Protein AF-A0AAD6VTZ4-F1 (afdb_monomer)

Solvent-accessible surface area (backbone atoms only — not comparable to full-atom values): 10684 Å² total; per-residue (Å²): 130,84,73,46,63,71,90,48,33,61,64,55,61,75,28,55,38,81,42,74,70,83,47,79,92,46,49,66,57,54,54,42,48,54,54,53,47,53,41,44,28,56,12,37,11,72,81,71,41,94,91,56,56,77,85,76,51,52,71,73,63,69,68,49,51,73,74,32,50,45,49,37,37,39,34,44,31,33,41,24,44,67,33,65,49,54,61,66,94,85,41,60,34,41,39,35,42,33,67,60,59,94,84,66,69,63,67,51,87,79,69,54,72,78,85,51,83,91,48,44,85,83,69,38,69,65,60,47,61,37,40,93,68,26,18,32,42,39,46,40,70,60,43,46,75,50,56,72,46,86,79,70,93,55,45,80,65,56,51,72,50,42,49,53,53,48,63,55,34,44,96,62,98,53,72,67,79,77,73,61,128

pLDDT: mean 82.46, std 16.56, range [33.44, 97.81]

Nearest PDB structures (foldseek):
  1eys-assembly1_H  TM=4.587E-01  e=3.906E+00  Thermochromatium tepidum
  7xxf-assembly1_H  TM=4.363E-01  e=3.906E+00  Rhodopila globiformis

Mean predicted aligned error: 7.38 Å

Radius of gyration: 16.25 Å; Cα contacts (8 Å, |Δi|>4): 245; chains: 1; bounding box: 44×43×34 Å

Foldseek 3Di:
DPFLADPALVSQLQQADEADPPDPVCVLLSVLLNVLVSLLLQAAQAFDDPVCDPVLDDPVSVPTDRGHRHHLVQLVQCQAAVGSGDDPPSHHQYEHEDQADPPQDQCVVVPDDDPDPVLLVVGADAWHHDNVRSYIYDHRNSCVVQSPDDRDPDSHHHGPVSVSSSVNSDPDPDPPSSDDD

Structure (mmCIF, N/CA/C/O backbone):
data_AF-A0AAD6VTZ4-F1
#
_entry.id   AF-A0AAD6VTZ4-F1
#
loop_
_atom_site.group_PDB
_atom_site.id
_atom_site.type_symbol
_atom_site.label_atom_id
_atom_site.label_alt_id
_atom_site.label_comp_id
_atom_site.label_asym_id
_atom_site.label_entity_id
_atom_site.label_seq_id
_atom_site.pdbx_PDB_ins_code
_atom_site.Cartn_x
_atom_site.Cartn_y
_atom_site.Cartn_z
_atom_site.occupancy
_atom_site.B_iso_or_equiv
_atom_site.auth_seq_id
_atom_site.auth_comp_id
_atom_site.auth_asym_id
_atom_site.auth_atom_id
_atom_site.pdbx_PDB_model_num
ATOM 1 N N . MET A 1 1 ? -18.518 -15.537 17.145 1.00 44.22 1 MET A N 1
ATOM 2 C CA . MET A 1 1 ? -17.441 -14.565 16.869 1.00 44.22 1 MET A CA 1
ATOM 3 C C . MET A 1 1 ? -17.345 -14.420 15.362 1.00 44.22 1 MET A C 1
ATOM 5 O O . MET A 1 1 ? -17.131 -15.428 14.700 1.00 44.22 1 MET A O 1
ATOM 9 N N . ALA A 1 2 ? -17.623 -13.236 14.811 1.00 49.38 2 ALA A N 1
ATOM 10 C CA . ALA A 1 2 ? -17.458 -13.002 13.377 1.00 49.38 2 ALA A CA 1
ATOM 11 C C . ALA A 1 2 ? -15.971 -13.172 13.035 1.00 49.38 2 ALA A C 1
ATOM 13 O O . ALA A 1 2 ? -15.120 -12.605 13.717 1.00 49.38 2 ALA A O 1
ATOM 14 N N . SER A 1 3 ? -15.640 -14.011 12.051 1.00 58.56 3 SER A N 1
ATOM 15 C CA . SER A 1 3 ? -14.243 -14.185 11.658 1.00 58.56 3 SER A CA 1
ATOM 16 C C . SER A 1 3 ? -13.753 -12.874 11.050 1.00 58.56 3 SER A C 1
ATOM 18 O O . SER A 1 3 ? -14.340 -12.441 10.061 1.00 58.56 3 SER A O 1
ATOM 20 N N . GLY A 1 4 ? -12.681 -12.277 11.577 1.00 78.62 4 GLY A N 1
ATOM 21 C CA . GLY A 1 4 ? -12.014 -11.100 10.994 1.00 78.62 4 GLY A CA 1
ATOM 22 C C . GLY A 1 4 ? -11.334 -11.376 9.645 1.00 78.62 4 GLY A C 1
ATOM 23 O O . GLY A 1 4 ? -10.341 -10.749 9.316 1.00 78.62 4 GLY A O 1
ATOM 24 N N . ARG A 1 5 ? -11.811 -12.365 8.885 1.00 88.56 5 ARG A N 1
ATOM 25 C CA . ARG A 1 5 ? -11.309 -12.701 7.555 1.00 88.56 5 ARG A CA 1
ATOM 26 C C . ARG A 1 5 ? -11.861 -11.698 6.555 1.00 88.56 5 ARG A C 1
ATOM 28 O O . ARG A 1 5 ? -13.072 -11.481 6.525 1.00 88.56 5 ARG A O 1
ATOM 35 N N . ILE A 1 6 ? -10.980 -11.164 5.723 1.00 92.75 6 ILE A N 1
ATOM 36 C CA . ILE A 1 6 ? -11.377 -10.334 4.591 1.00 92.75 6 ILE A CA 1
ATOM 37 C C . ILE A 1 6 ? -12.074 -11.176 3.518 1.00 92.75 6 ILE A C 1
ATOM 39 O O . ILE A 1 6 ? -11.767 -12.357 3.330 1.00 92.75 6 ILE A O 1
ATOM 43 N N . LYS A 1 7 ? -13.021 -10.560 2.822 1.00 93.25 7 LYS A N 1
ATOM 44 C CA . LYS A 1 7 ? -13.741 -11.092 1.657 1.00 93.25 7 LYS A CA 1
ATOM 45 C C . LYS A 1 7 ? -13.441 -10.282 0.403 1.00 93.25 7 LYS A C 1
ATOM 47 O O . LYS A 1 7 ? -13.594 -10.799 -0.700 1.00 93.25 7 LYS A O 1
ATOM 52 N N . SER A 1 8 ? -13.042 -9.026 0.577 1.00 95.69 8 SER A N 1
ATOM 53 C CA . SER A 1 8 ? -12.677 -8.116 -0.501 1.00 95.69 8 SER A CA 1
ATOM 54 C C . SER A 1 8 ? -11.578 -7.143 -0.050 1.00 95.69 8 SER A C 1
ATOM 56 O O . SER A 1 8 ? -11.425 -6.924 1.155 1.00 95.69 8 SER A O 1
ATOM 58 N N . PRO A 1 9 ? -10.841 -6.514 -0.983 1.00 95.94 9 PRO A N 1
ATOM 59 C CA . PRO A 1 9 ? -9.951 -5.399 -0.654 1.00 95.94 9 PRO A CA 1
ATOM 60 C C . PRO A 1 9 ? -10.675 -4.219 0.001 1.00 95.94 9 PRO A C 1
ATOM 62 O O . PRO A 1 9 ? -10.092 -3.544 0.849 1.00 95.94 9 PRO A O 1
ATOM 65 N N . ALA A 1 10 ? -11.950 -3.995 -0.345 1.00 96.44 10 ALA A N 1
ATOM 66 C CA . ALA A 1 10 ? -12.760 -2.928 0.239 1.00 96.44 10 ALA A CA 1
ATOM 67 C C . ALA A 1 10 ? -12.858 -3.063 1.764 1.00 96.44 10 ALA A C 1
ATOM 69 O O . ALA A 1 10 ? -12.752 -2.061 2.462 1.00 96.44 10 ALA A O 1
ATOM 70 N N . ASP A 1 11 ? -12.927 -4.294 2.283 1.00 95.19 11 ASP A N 1
ATOM 71 C CA . ASP A 1 11 ? -12.967 -4.543 3.727 1.00 95.19 11 ASP A CA 1
ATOM 72 C C . ASP A 1 11 ? -11.713 -4.004 4.442 1.00 95.19 11 ASP A C 1
ATOM 74 O O . ASP A 1 11 ? -11.787 -3.599 5.599 1.00 95.19 11 ASP A O 1
ATOM 78 N N . VAL A 1 12 ? -10.555 -4.005 3.769 1.00 96.31 12 VAL A N 1
ATOM 79 C CA . VAL A 1 12 ? -9.301 -3.437 4.292 1.00 96.31 12 VAL A CA 1
ATOM 80 C C . VAL A 1 12 ? -9.293 -1.924 4.133 1.00 96.31 12 VAL A C 1
ATOM 82 O O . VAL A 1 12 ? -8.983 -1.216 5.087 1.00 96.31 12 VAL A O 1
ATOM 85 N N . ILE A 1 13 ? -9.669 -1.429 2.950 1.00 97.06 13 ILE A N 1
ATOM 86 C CA . ILE A 1 13 ? -9.719 0.006 2.631 1.00 97.06 13 ILE A CA 1
ATOM 87 C C . ILE A 1 13 ? -10.620 0.750 3.622 1.00 97.06 13 ILE A C 1
ATOM 89 O O . ILE A 1 13 ? -10.252 1.815 4.112 1.00 97.06 13 ILE A O 1
ATOM 93 N N . GLU A 1 14 ? -11.765 0.167 3.973 1.00 95.62 14 GLU A N 1
ATOM 94 C CA . GLU A 1 14 ? -12.702 0.714 4.956 1.00 95.62 14 GLU A CA 1
ATOM 95 C C . GLU A 1 14 ? -12.125 0.810 6.371 1.00 95.62 14 GLU A C 1
ATOM 97 O O . GLU A 1 14 ? -12.684 1.540 7.189 1.00 95.62 14 GLU A O 1
ATOM 102 N N . ARG A 1 15 ? -11.037 0.092 6.686 1.00 95.38 15 ARG A N 1
ATOM 103 C CA . ARG A 1 15 ? -10.359 0.126 7.993 1.00 95.38 15 ARG A CA 1
ATOM 104 C C . ARG A 1 15 ? -9.160 1.062 8.046 1.00 95.38 15 ARG A C 1
ATOM 106 O O . ARG A 1 15 ? -8.673 1.296 9.146 1.00 95.38 15 ARG A O 1
ATOM 113 N N . LEU A 1 16 ? -8.722 1.618 6.920 1.00 97.25 16 LEU A N 1
ATOM 114 C CA . LEU A 1 16 ? -7.612 2.569 6.894 1.00 97.25 16 LEU A CA 1
ATOM 115 C C . LEU A 1 16 ? -8.031 3.897 7.536 1.00 97.25 16 LEU A C 1
ATOM 117 O O . LEU A 1 16 ? -9.067 4.458 7.168 1.00 97.25 16 LEU A O 1
ATOM 121 N N . ASP A 1 17 ? -7.218 4.409 8.455 1.00 97.31 17 ASP A N 1
ATOM 122 C CA . ASP A 1 17 ? -7.324 5.773 8.971 1.00 97.31 17 ASP A CA 1
ATOM 123 C C . ASP A 1 17 ? -6.152 6.614 8.459 1.00 97.31 17 ASP A C 1
ATOM 125 O O . ASP A 1 17 ? -4.991 6.270 8.651 1.00 97.31 17 ASP A O 1
ATOM 129 N N . TRP A 1 18 ? -6.444 7.703 7.749 1.00 97.69 18 TRP A N 1
ATOM 130 C CA . TRP A 1 18 ? -5.428 8.486 7.043 1.00 97.69 18 TRP A CA 1
ATOM 131 C C . TRP A 1 18 ? -5.019 9.710 7.854 1.00 97.69 18 TRP A C 1
ATOM 133 O O . TRP A 1 18 ? -5.725 10.723 7.863 1.00 97.69 18 TRP A O 1
ATOM 143 N N . ILE A 1 19 ? -3.836 9.653 8.458 1.00 97.50 19 ILE A N 1
ATOM 144 C CA . ILE A 1 19 ? -3.311 10.715 9.316 1.00 97.50 19 ILE A CA 1
ATOM 145 C C . ILE A 1 19 ? -2.405 11.624 8.477 1.00 97.50 19 ILE A C 1
ATOM 147 O O . ILE A 1 19 ? -1.349 11.212 7.998 1.00 97.50 19 ILE A O 1
ATOM 151 N N . SER A 1 20 ? -2.845 12.867 8.268 1.00 95.81 20 SER A N 1
ATOM 152 C CA . SER A 1 20 ? -2.135 13.864 7.455 1.00 95.81 20 SER A CA 1
ATOM 153 C C . SER A 1 20 ? -0.887 14.409 8.152 1.00 95.81 20 SER A C 1
ATOM 155 O O . SER A 1 20 ? -0.838 14.511 9.379 1.00 95.81 20 SER A O 1
ATOM 157 N N . THR A 1 21 ? 0.085 14.859 7.358 1.00 92.19 21 THR A N 1
ATOM 158 C CA . THR A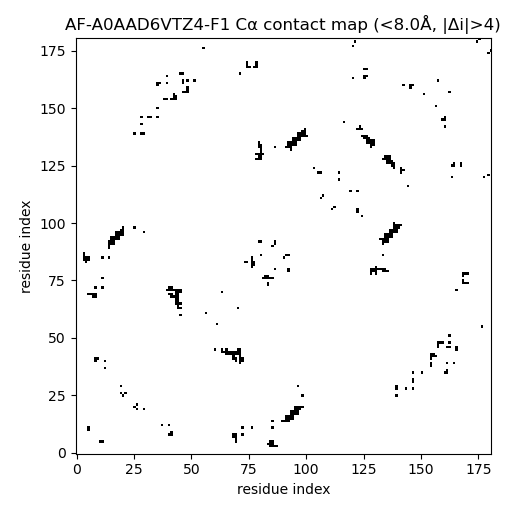 1 21 ? 1.220 15.659 7.845 1.00 92.19 21 THR A CA 1
ATOM 159 C C . THR A 1 21 ? 0.793 17.031 8.381 1.00 92.19 21 THR A C 1
ATOM 161 O O . THR A 1 21 ? 1.537 17.644 9.148 1.00 92.19 21 THR A O 1
ATOM 164 N N . GLY A 1 22 ? -0.368 17.541 7.949 1.00 91.44 22 GLY A N 1
ATOM 165 C CA . GLY A 1 22 ? -0.831 18.905 8.224 1.00 91.44 22 GLY A CA 1
ATOM 166 C C . GLY A 1 22 ? -0.103 19.993 7.424 1.00 91.44 22 GLY A C 1
ATOM 167 O O . GLY A 1 22 ? -0.270 21.177 7.718 1.00 91.44 22 GLY A O 1
ATOM 168 N N . LYS A 1 23 ? 0.715 19.613 6.436 1.00 90.31 23 LYS A N 1
ATOM 169 C CA . LYS A 1 23 ? 1.482 20.530 5.585 1.00 90.31 23 LYS A CA 1
ATOM 170 C C . LYS A 1 23 ? 0.763 20.756 4.260 1.00 90.31 23 LYS A C 1
ATOM 172 O O . LYS A 1 23 ? 0.619 19.823 3.471 1.00 90.31 23 LYS A O 1
ATOM 177 N N . SER A 1 24 ? 0.338 21.991 3.999 1.00 90.12 24 SER A N 1
ATOM 178 C CA . SER A 1 24 ? -0.473 22.319 2.820 1.00 90.12 24 SER A CA 1
ATOM 179 C C . SER A 1 24 ? 0.250 22.037 1.500 1.00 90.12 24 SER A C 1
ATOM 181 O O . SER A 1 24 ? -0.372 21.635 0.520 1.00 90.12 24 SER A O 1
ATOM 183 N N . GLU A 1 25 ? 1.576 22.167 1.473 1.00 89.62 25 GLU A N 1
ATOM 184 C CA . GLU A 1 25 ? 2.407 21.857 0.312 1.00 89.62 25 GLU A CA 1
AT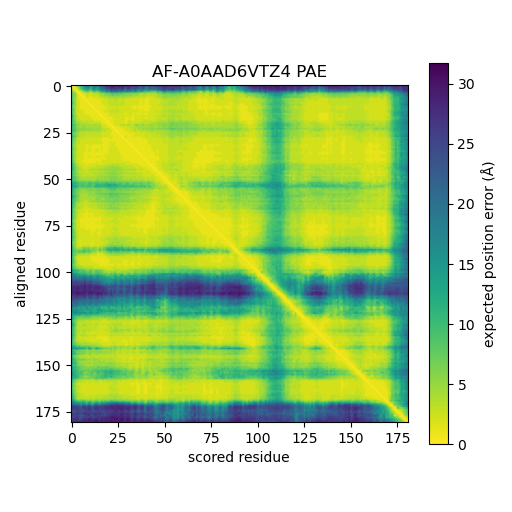OM 185 C C . GLU A 1 25 ? 2.458 20.357 -0.035 1.00 89.62 25 GLU A C 1
ATOM 187 O O . GLU A 1 25 ? 2.820 20.006 -1.158 1.00 89.62 25 GLU A O 1
ATOM 192 N N . LEU A 1 26 ? 2.073 19.471 0.893 1.00 90.19 26 LEU A N 1
ATOM 193 C CA . LEU A 1 26 ? 2.074 18.016 0.702 1.00 90.19 26 LEU A CA 1
ATOM 194 C C . LEU A 1 26 ? 0.678 17.425 0.463 1.00 90.19 26 LEU A C 1
ATOM 196 O O . LEU A 1 26 ? 0.580 16.260 0.079 1.00 90.19 26 LEU A O 1
ATOM 200 N N . GLU A 1 27 ? -0.399 18.201 0.609 1.00 91.94 27 GLU A N 1
ATOM 201 C CA . GLU A 1 27 ? -1.784 17.717 0.458 1.00 91.94 27 GLU A CA 1
ATOM 202 C C . GLU A 1 27 ? -2.039 17.042 -0.900 1.00 91.94 27 GLU A C 1
ATOM 204 O O . GLU A 1 27 ? -2.723 16.017 -0.985 1.00 91.94 27 GLU A O 1
ATOM 209 N N . GLY A 1 28 ? -1.449 17.582 -1.972 1.00 92.56 28 GLY A N 1
ATOM 210 C CA . GLY A 1 28 ? -1.534 16.991 -3.309 1.00 92.56 28 GLY A CA 1
ATOM 211 C C . GLY A 1 28 ? -0.898 15.599 -3.376 1.00 92.56 28 GLY A C 1
ATOM 212 O O . GLY A 1 28 ? -1.505 14.668 -3.910 1.00 92.56 28 GLY A O 1
ATOM 213 N N . ALA A 1 29 ? 0.285 15.437 -2.779 1.00 92.50 29 ALA A N 1
ATOM 214 C CA . ALA A 1 29 ? 0.983 14.155 -2.714 1.00 92.50 29 ALA A CA 1
ATOM 215 C C . ALA A 1 29 ? 0.229 13.150 -1.829 1.00 92.50 29 ALA A C 1
ATOM 217 O O . ALA A 1 29 ? 0.069 11.999 -2.227 1.00 92.50 29 ALA A O 1
ATOM 218 N N . GLU A 1 30 ? -0.314 13.581 -0.685 1.00 95.50 30 GLU A N 1
ATOM 219 C CA . GLU A 1 30 ? -1.164 12.734 0.164 1.00 95.50 30 GLU A CA 1
ATOM 220 C C . GLU A 1 30 ? -2.386 12.217 -0.609 1.00 95.50 30 GLU A C 1
ATOM 222 O O . GLU A 1 30 ? -2.708 11.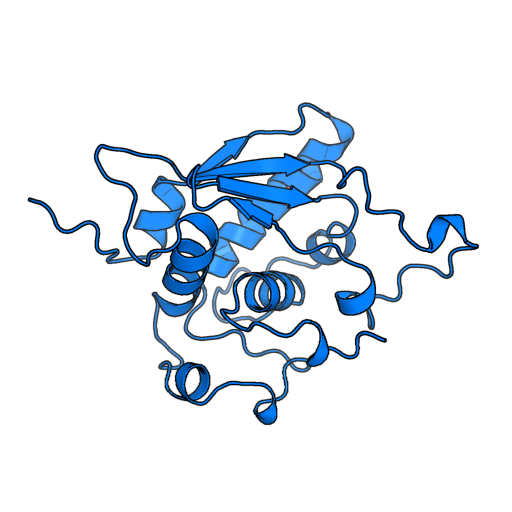030 -0.548 1.00 95.50 30 GLU A O 1
ATOM 227 N N . SER A 1 31 ? -3.055 13.082 -1.380 1.00 95.44 31 SER A N 1
ATOM 228 C CA . SER A 1 31 ? -4.215 12.693 -2.194 1.00 95.44 31 SER A CA 1
ATOM 229 C C . SER A 1 31 ? -3.852 11.663 -3.266 1.00 95.44 31 SER A C 1
ATOM 231 O O . SER A 1 31 ? -4.559 10.663 -3.432 1.00 95.44 31 SER A O 1
ATOM 233 N N . LEU A 1 32 ? -2.741 11.879 -3.977 1.00 95.31 32 LEU A N 1
ATOM 234 C CA . LEU A 1 32 ? -2.246 10.950 -4.995 1.00 95.31 32 LEU A CA 1
ATOM 235 C C . LEU A 1 32 ? -1.845 9.610 -4.380 1.00 95.31 32 LEU A C 1
ATOM 237 O O . LEU A 1 32 ? -2.228 8.567 -4.909 1.00 95.31 32 LEU A O 1
ATOM 241 N N . TYR A 1 33 ? -1.167 9.629 -3.231 1.00 95.56 33 TYR A N 1
ATOM 242 C CA . TYR A 1 33 ? -0.780 8.417 -2.516 1.00 95.56 33 TYR A CA 1
ATOM 243 C C . TYR A 1 33 ? -2.005 7.591 -2.136 1.00 95.56 33 TYR A C 1
ATOM 245 O O . TYR A 1 33 ? -2.052 6.404 -2.443 1.00 95.56 33 TYR A O 1
ATOM 253 N N . ARG A 1 34 ? -3.027 8.206 -1.523 1.00 96.38 34 ARG A N 1
ATOM 254 C CA . ARG A 1 34 ? -4.267 7.506 -1.138 1.00 96.38 34 ARG A CA 1
ATOM 255 C C . ARG A 1 34 ? -4.918 6.824 -2.340 1.00 96.38 34 ARG A C 1
ATOM 257 O O . ARG A 1 34 ? -5.280 5.654 -2.257 1.00 96.38 34 ARG A O 1
ATOM 264 N N . LYS A 1 35 ? -5.036 7.534 -3.467 1.00 95.62 35 LYS A N 1
ATOM 265 C CA . LYS A 1 35 ? -5.622 6.993 -4.706 1.00 95.62 35 LYS A CA 1
ATOM 266 C C . LYS A 1 35 ? -4.807 5.826 -5.259 1.00 95.62 35 LYS A C 1
ATOM 268 O O . LYS A 1 35 ? -5.370 4.766 -5.522 1.00 95.62 35 LYS A O 1
ATOM 273 N N . ALA A 1 36 ? -3.496 6.008 -5.400 1.00 95.25 36 ALA A N 1
ATOM 274 C CA . ALA A 1 36 ? -2.600 4.976 -5.907 1.00 95.25 36 ALA A CA 1
ATOM 275 C C . ALA A 1 36 ? -2.578 3.746 -4.985 1.00 95.25 36 ALA A C 1
ATOM 277 O O . ALA A 1 36 ? -2.558 2.614 -5.460 1.00 95.25 36 ALA A O 1
ATOM 278 N N . PHE A 1 37 ? -2.658 3.955 -3.670 1.00 96.38 37 PHE A N 1
ATOM 279 C CA . PHE A 1 37 ? -2.686 2.888 -2.677 1.00 96.38 37 PHE A CA 1
ATOM 280 C C . PHE A 1 37 ? -3.979 2.071 -2.705 1.00 96.38 37 PHE A C 1
ATOM 282 O O . PHE A 1 37 ? -3.935 0.843 -2.712 1.00 96.38 37 PHE A O 1
ATOM 289 N N . VAL A 1 38 ? -5.134 2.735 -2.775 1.00 96.25 38 VAL A N 1
ATOM 290 C CA . VAL A 1 38 ? -6.431 2.056 -2.923 1.00 96.25 38 VAL A CA 1
ATOM 291 C C . VAL A 1 38 ? -6.446 1.203 -4.192 1.00 96.25 38 VAL A C 1
ATOM 293 O O . VAL A 1 38 ? -6.840 0.039 -4.144 1.00 96.25 38 VAL A O 1
ATOM 296 N N . ARG A 1 39 ? -5.942 1.747 -5.304 1.00 95.75 39 ARG A N 1
ATOM 297 C CA . ARG A 1 39 ? -5.771 1.000 -6.554 1.00 95.75 39 ARG A CA 1
ATOM 298 C C . ARG A 1 39 ? -4.841 -0.204 -6.376 1.00 95.75 39 ARG A C 1
ATOM 300 O O . ARG A 1 39 ? -5.182 -1.308 -6.792 1.00 95.75 39 ARG A O 1
ATOM 307 N N . TYR A 1 40 ? -3.691 -0.017 -5.724 1.00 95.44 40 TYR A N 1
ATOM 308 C CA . TYR A 1 40 ? -2.760 -1.108 -5.433 1.00 95.44 40 TYR A CA 1
ATOM 309 C C . TYR A 1 40 ? -3.457 -2.257 -4.697 1.00 95.44 40 TYR A C 1
ATOM 311 O O . TYR A 1 40 ? -3.303 -3.404 -5.113 1.00 95.44 40 TYR A O 1
ATOM 319 N N . LEU A 1 41 ? -4.255 -1.963 -3.661 1.00 96.25 41 LEU A N 1
ATOM 320 C CA . LEU A 1 41 ? -4.995 -2.976 -2.898 1.00 96.25 41 LEU A CA 1
ATOM 321 C C . LEU A 1 41 ? -6.063 -3.701 -3.728 1.00 96.25 41 LEU A C 1
ATOM 323 O O . LEU A 1 41 ? -6.289 -4.887 -3.499 1.00 96.25 41 LEU A O 1
ATOM 327 N N . ASN A 1 42 ? -6.697 -3.016 -4.684 1.00 95.56 42 ASN A N 1
ATOM 328 C CA . ASN A 1 42 ? -7.675 -3.615 -5.601 1.00 95.56 42 ASN A CA 1
ATOM 329 C C . ASN A 1 42 ? -7.035 -4.476 -6.704 1.00 95.56 42 ASN A C 1
ATOM 331 O O . ASN A 1 42 ? -7.719 -5.289 -7.333 1.00 95.56 42 ASN A O 1
ATOM 335 N N . GLY A 1 43 ? -5.733 -4.313 -6.948 1.00 94.19 43 GLY A N 1
ATOM 336 C CA . GLY A 1 43 ? -5.010 -5.085 -7.948 1.00 94.19 43 GLY A CA 1
ATOM 337 C C . GLY A 1 43 ? -4.982 -6.584 -7.637 1.00 94.19 43 GLY A C 1
ATOM 338 O O . GLY A 1 43 ? -4.849 -7.008 -6.489 1.00 94.19 43 GLY A O 1
ATOM 339 N N . ARG A 1 44 ? -5.079 -7.405 -8.687 1.00 93.31 44 ARG A N 1
ATOM 340 C CA . ARG A 1 44 ? -5.118 -8.871 -8.569 1.00 93.31 44 ARG A CA 1
ATOM 341 C C . ARG A 1 44 ? -3.726 -9.490 -8.532 1.00 93.31 44 ARG A C 1
ATOM 343 O O . ARG A 1 44 ? -2.795 -8.980 -9.163 1.00 93.31 44 ARG A O 1
ATOM 350 N N . GLY A 1 45 ? -3.625 -10.614 -7.824 1.00 92.25 45 GLY A N 1
ATOM 351 C CA . GLY A 1 45 ? -2.415 -11.410 -7.682 1.00 92.25 45 GLY A CA 1
ATOM 352 C C . GLY A 1 45 ? -1.221 -10.594 -7.183 1.00 92.25 45 GLY A C 1
ATOM 353 O O . GLY A 1 45 ? -1.351 -9.502 -6.625 1.00 92.25 45 GLY A O 1
ATOM 354 N N . ILE A 1 46 ? -0.024 -11.122 -7.411 1.00 90.75 46 ILE A N 1
ATOM 355 C CA . ILE A 1 46 ? 1.217 -10.375 -7.191 1.00 90.75 46 ILE A CA 1
ATOM 356 C C . ILE A 1 46 ? 1.439 -9.326 -8.289 1.00 90.75 46 ILE A C 1
ATOM 358 O O . ILE A 1 46 ? 0.914 -9.436 -9.401 1.00 90.75 46 ILE A O 1
ATOM 362 N N . VAL A 1 47 ? 2.243 -8.307 -7.988 1.00 90.81 47 VAL A N 1
ATOM 363 C CA . VAL A 1 47 ? 2.624 -7.280 -8.967 1.00 90.81 47 VAL A CA 1
ATOM 364 C C . VAL A 1 47 ? 3.431 -7.906 -10.107 1.00 90.81 47 VAL A C 1
ATOM 366 O O . VAL A 1 47 ? 4.325 -8.717 -9.877 1.00 90.81 47 VAL A O 1
ATOM 369 N N . ARG A 1 48 ? 3.127 -7.521 -11.353 1.00 88.00 48 ARG A N 1
ATOM 370 C CA . ARG A 1 48 ? 3.841 -7.977 -12.555 1.00 88.00 48 ARG A CA 1
ATOM 371 C C . ARG A 1 48 ? 4.536 -6.799 -13.208 1.00 88.00 48 ARG A C 1
ATOM 373 O O . ARG A 1 48 ? 3.958 -6.112 -14.043 1.00 88.00 48 ARG A O 1
ATOM 380 N N . HIS A 1 49 ? 5.785 -6.571 -12.828 1.00 88.12 49 HIS A N 1
ATOM 381 C CA . HIS A 1 49 ? 6.556 -5.429 -13.302 1.00 88.12 49 HIS A CA 1
ATOM 382 C C . HIS A 1 49 ? 7.827 -5.879 -14.024 1.00 88.12 49 HIS A C 1
ATOM 384 O O . HIS A 1 49 ? 8.455 -6.853 -13.620 1.00 88.12 49 HIS A O 1
ATOM 390 N N . ALA A 1 50 ? 8.253 -5.14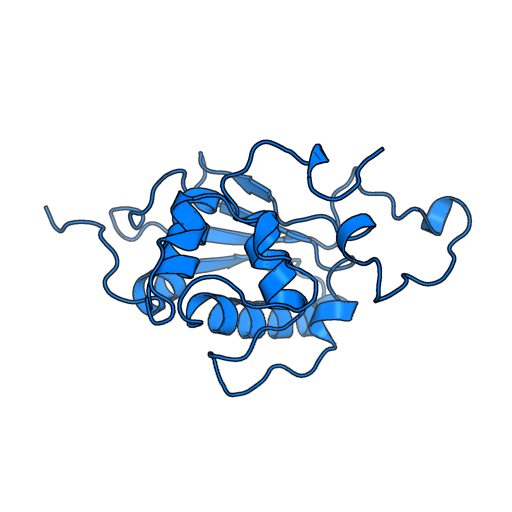7 -15.058 1.00 85.69 50 ALA A N 1
ATOM 391 C CA . ALA A 1 50 ? 9.464 -5.480 -15.821 1.00 85.69 50 ALA A CA 1
ATOM 392 C C . ALA A 1 50 ? 10.736 -5.500 -14.950 1.00 85.69 50 ALA A C 1
ATOM 394 O O . ALA A 1 50 ? 11.685 -6.221 -15.243 1.00 85.69 50 ALA A O 1
ATOM 395 N N . ARG A 1 51 ? 10.734 -4.723 -13.858 1.00 82.44 51 ARG A N 1
ATOM 396 C CA . ARG A 1 51 ? 11.822 -4.659 -12.865 1.00 82.44 51 ARG A CA 1
ATOM 397 C C . ARG A 1 51 ? 11.720 -5.716 -11.758 1.00 82.44 51 ARG A C 1
ATOM 399 O O . ARG A 1 51 ? 12.544 -5.700 -10.854 1.00 82.44 51 ARG A O 1
ATOM 406 N N . LEU A 1 52 ? 10.732 -6.612 -11.812 1.00 82.50 52 LEU A N 1
ATOM 407 C CA . LEU A 1 52 ? 10.558 -7.722 -10.873 1.00 82.50 52 LEU A CA 1
ATOM 408 C C . LEU A 1 52 ? 10.736 -9.054 -11.624 1.00 82.50 52 LEU A C 1
ATOM 410 O O . LEU A 1 52 ? 9.760 -9.612 -12.132 1.00 82.50 52 LEU A O 1
ATOM 414 N N . PRO A 1 53 ? 11.975 -9.566 -11.750 1.00 79.94 53 PRO A N 1
ATOM 415 C CA . PRO A 1 53 ? 12.232 -10.833 -12.427 1.00 79.94 53 PRO A CA 1
ATOM 416 C C . PRO A 1 53 ? 11.521 -11.987 -11.715 1.00 79.94 53 PRO A C 1
ATOM 418 O O . PRO A 1 53 ? 11.518 -12.045 -10.487 1.00 79.94 53 PRO A O 1
ATOM 421 N N . LEU A 1 54 ? 10.984 -12.956 -12.461 1.00 75.69 54 LEU A N 1
ATOM 422 C CA . LEU A 1 54 ? 10.293 -14.117 -11.874 1.00 75.69 54 LEU A CA 1
ATOM 423 C C . LEU A 1 54 ? 11.181 -14.923 -10.913 1.00 75.69 54 LEU A C 1
ATOM 425 O O . LEU A 1 54 ? 10.685 -15.484 -9.937 1.00 75.69 54 LEU A O 1
ATOM 429 N N . ASP A 1 55 ? 12.490 -14.941 -11.160 1.00 79.31 55 ASP A N 1
ATOM 430 C CA . ASP A 1 55 ? 13.466 -15.643 -10.324 1.00 79.31 55 ASP A CA 1
ATOM 431 C C . ASP A 1 55 ? 13.666 -14.986 -8.953 1.00 79.31 55 ASP A C 1
ATOM 433 O O . ASP A 1 55 ? 14.151 -15.637 -8.032 1.00 79.31 55 ASP A O 1
ATOM 437 N N . SER A 1 56 ? 13.254 -13.724 -8.795 1.00 79.56 56 SER A N 1
ATOM 438 C CA . SER A 1 56 ? 13.279 -13.036 -7.501 1.00 79.56 56 SER A CA 1
ATOM 439 C C . SER A 1 56 ? 12.140 -13.467 -6.578 1.00 79.56 56 SER A C 1
ATOM 441 O O . SER A 1 56 ? 12.233 -13.249 -5.376 1.00 79.56 56 SER A O 1
ATOM 443 N N . LEU A 1 57 ? 11.081 -14.091 -7.109 1.00 82.25 57 LEU A N 1
ATOM 444 C CA . LEU A 1 57 ? 9.907 -14.516 -6.348 1.00 82.25 57 LEU A CA 1
ATOM 445 C C . LEU A 1 57 ? 10.180 -15.812 -5.571 1.00 82.25 57 LEU A C 1
ATOM 447 O O . LEU A 1 57 ? 10.755 -16.768 -6.100 1.00 82.25 57 LEU A O 1
ATOM 451 N N . THR A 1 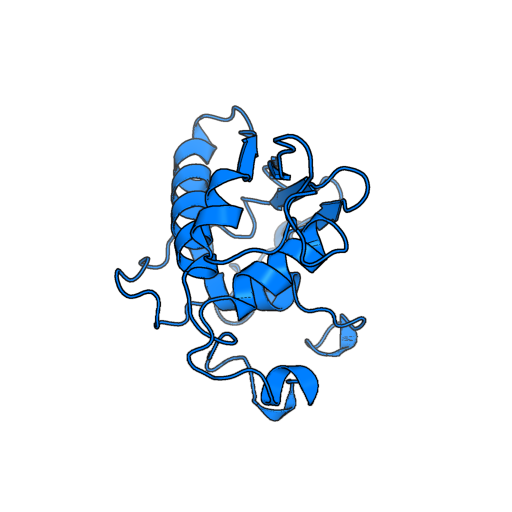58 ? 9.693 -15.879 -4.335 1.00 84.00 58 THR A N 1
ATOM 452 C CA . THR A 1 58 ? 9.639 -17.120 -3.554 1.00 84.00 58 THR A CA 1
ATOM 453 C C . THR A 1 58 ? 8.640 -18.101 -4.167 1.00 84.00 58 THR A C 1
ATOM 455 O O . THR A 1 58 ? 7.722 -17.712 -4.892 1.00 84.00 58 THR A O 1
ATOM 458 N N . ASP A 1 59 ? 8.766 -19.387 -3.841 1.00 84.62 59 ASP A N 1
ATOM 459 C CA . ASP A 1 59 ? 7.818 -20.403 -4.316 1.00 84.62 59 ASP A CA 1
ATOM 460 C C . ASP A 1 59 ? 6.388 -20.127 -3.832 1.00 84.62 59 ASP A C 1
ATOM 462 O O . ASP A 1 59 ? 5.431 -20.337 -4.574 1.00 84.62 59 ASP A O 1
ATOM 466 N N . SER A 1 60 ? 6.227 -19.588 -2.620 1.00 84.25 60 SER A N 1
ATOM 467 C CA . SER A 1 60 ? 4.920 -19.160 -2.110 1.00 84.25 60 SER A CA 1
ATOM 468 C C . SER A 1 60 ? 4.295 -18.075 -2.987 1.00 84.25 60 SER A C 1
ATOM 470 O O . SER A 1 60 ? 3.117 -18.168 -3.316 1.00 84.25 60 SER A O 1
ATOM 472 N N . GLU A 1 61 ? 5.076 -17.081 -3.416 1.00 87.56 61 GLU A N 1
ATOM 473 C CA . GLU A 1 61 ? 4.597 -16.000 -4.290 1.00 87.56 61 GLU A CA 1
ATOM 474 C C . GLU A 1 61 ? 4.270 -16.498 -5.699 1.00 87.56 61 GLU A C 1
ATOM 476 O O . GLU A 1 61 ? 3.266 -16.089 -6.278 1.00 87.56 61 GLU A O 1
ATOM 481 N N . LYS A 1 62 ? 5.066 -17.431 -6.234 1.00 86.31 62 LYS A N 1
ATOM 482 C CA . LYS A 1 62 ? 4.807 -18.061 -7.540 1.00 86.31 62 LYS A CA 1
ATOM 483 C C . LYS A 1 62 ? 3.504 -18.865 -7.565 1.00 86.31 62 LYS A C 1
ATOM 485 O O . LYS A 1 62 ? 2.919 -19.027 -8.632 1.00 86.31 62 LYS A O 1
ATOM 490 N N . ASN A 1 63 ? 3.061 -19.363 -6.410 1.00 88.12 63 ASN A N 1
ATOM 491 C CA . ASN A 1 63 ? 1.842 -20.161 -6.274 1.00 88.12 63 ASN A CA 1
ATOM 492 C C . ASN A 1 63 ? 0.570 -19.325 -6.048 1.00 88.12 63 ASN A C 1
ATOM 494 O O . ASN A 1 63 ? -0.526 -19.887 -6.042 1.00 88.12 63 ASN A O 1
ATOM 498 N N . ILE A 1 64 ? 0.684 -18.005 -5.871 1.00 90.56 64 ILE A N 1
ATOM 499 C CA . ILE A 1 64 ? -0.480 -17.115 -5.788 1.00 90.56 64 ILE A CA 1
ATOM 500 C C . ILE A 1 64 ? -1.155 -17.050 -7.163 1.00 90.56 64 ILE A C 1
ATOM 502 O O . ILE A 1 64 ? -0.505 -16.801 -8.181 1.00 90.56 64 ILE A O 1
ATOM 506 N N . ALA A 1 65 ? -2.474 -17.258 -7.198 1.00 92.12 65 ALA A N 1
ATOM 507 C CA . ALA A 1 65 ? -3.231 -17.181 -8.440 1.00 92.12 65 ALA A CA 1
ATOM 508 C C . ALA A 1 65 ? -3.164 -15.761 -9.028 1.00 92.12 65 ALA A C 1
ATOM 510 O O . ALA A 1 65 ? -3.280 -14.759 -8.322 1.00 92.12 65 ALA A O 1
ATOM 511 N N . ALA A 1 66 ? -2.975 -15.669 -10.346 1.00 90.19 66 ALA A N 1
ATOM 512 C CA . ALA A 1 66 ? -2.807 -14.391 -11.041 1.00 90.19 66 ALA A CA 1
ATOM 513 C C . ALA A 1 66 ? -4.022 -13.460 -10.906 1.00 90.19 66 ALA A C 1
ATOM 515 O O . ALA A 1 66 ? -3.887 -12.243 -11.004 1.00 90.19 66 ALA A O 1
ATOM 516 N N . ASP A 1 67 ? -5.202 -14.039 -10.714 1.00 92.56 67 ASP A N 1
ATOM 517 C CA . ASP A 1 67 ? -6.481 -13.362 -10.576 1.00 92.56 67 ASP A CA 1
ATOM 518 C C . ASP A 1 67 ? -6.973 -13.284 -9.124 1.00 92.56 67 ASP A C 1
ATOM 520 O O . ASP A 1 67 ? -8.094 -12.822 -8.911 1.00 92.56 67 ASP A O 1
ATOM 524 N N . ASP A 1 68 ? -6.154 -13.680 -8.140 1.00 94.25 68 ASP A N 1
ATOM 525 C CA . ASP A 1 68 ? -6.508 -13.614 -6.720 1.00 94.25 68 ASP A CA 1
ATOM 526 C C . ASP A 1 68 ? -6.795 -12.156 -6.315 1.00 94.25 68 ASP A C 1
ATOM 528 O O . ASP A 1 68 ? -5.879 -11.327 -6.325 1.00 94.25 68 ASP A O 1
ATOM 532 N N . PRO A 1 69 ? -8.042 -11.810 -5.951 1.00 94.44 69 PRO A N 1
ATOM 533 C CA . PRO A 1 69 ? -8.397 -10.439 -5.612 1.00 94.44 69 PRO A CA 1
ATOM 534 C C . PRO A 1 69 ? -7.908 -10.014 -4.222 1.00 94.44 69 PRO A C 1
ATOM 536 O O . PRO A 1 69 ? -8.052 -8.849 -3.877 1.00 94.44 69 PRO A O 1
ATOM 539 N N . LEU A 1 70 ? -7.382 -10.924 -3.396 1.00 95.56 70 LEU A N 1
ATOM 540 C CA . LEU A 1 70 ? -7.002 -10.651 -2.007 1.00 95.56 70 LEU A CA 1
ATOM 541 C C . LEU A 1 70 ? -5.491 -10.629 -1.780 1.00 95.56 70 LEU A C 1
ATOM 543 O O . LEU A 1 70 ? -5.061 -10.147 -0.735 1.00 95.56 70 LEU A O 1
ATOM 547 N N . ALA A 1 71 ? -4.684 -11.115 -2.726 1.00 94.06 71 ALA A N 1
ATOM 548 C CA . ALA A 1 71 ? -3.242 -11.298 -2.547 1.00 94.06 71 ALA A CA 1
ATOM 549 C C . ALA A 1 71 ? -2.535 -10.063 -1.955 1.00 94.06 71 ALA A C 1
ATOM 551 O O . ALA A 1 71 ? -1.880 -10.155 -0.916 1.00 94.06 71 ALA A O 1
ATOM 552 N N . ARG A 1 72 ? -2.722 -8.886 -2.564 1.00 94.62 72 ARG A N 1
ATOM 553 C CA . ARG A 1 72 ? -2.071 -7.635 -2.132 1.00 94.62 72 ARG A CA 1
ATOM 554 C C . ARG A 1 72 ? -2.612 -7.119 -0.802 1.00 94.62 72 ARG A C 1
ATOM 556 O O . ARG A 1 72 ? -1.836 -6.673 0.041 1.00 94.62 72 ARG A O 1
ATOM 563 N N . ALA A 1 73 ? -3.922 -7.236 -0.587 1.00 95.94 73 ALA A N 1
ATOM 564 C CA . ALA A 1 73 ? -4.572 -6.861 0.666 1.00 95.94 73 ALA A CA 1
ATOM 565 C C . ALA A 1 73 ? -4.090 -7.723 1.846 1.00 95.94 73 ALA A C 1
ATOM 567 O O . ALA A 1 73 ? -3.821 -7.201 2.926 1.00 95.94 73 ALA A O 1
ATOM 568 N N . LEU A 1 74 ? -3.910 -9.029 1.632 1.00 94.62 74 LEU A N 1
ATOM 569 C CA . LEU A 1 74 ? -3.374 -9.954 2.633 1.00 94.62 74 LEU A CA 1
ATOM 570 C C . LEU A 1 74 ? -1.902 -9.670 2.951 1.00 94.62 74 LEU A C 1
ATOM 572 O O . LEU A 1 74 ? -1.511 -9.745 4.116 1.00 94.62 74 LEU A O 1
ATOM 576 N N . MET A 1 75 ? -1.090 -9.336 1.941 1.00 93.56 75 MET A N 1
ATOM 577 C CA . MET A 1 75 ? 0.301 -8.913 2.150 1.00 93.56 75 MET A CA 1
ATOM 578 C C . MET A 1 75 ? 0.369 -7.630 2.979 1.00 93.56 75 MET A C 1
ATOM 580 O O . MET A 1 75 ? 1.100 -7.578 3.964 1.00 93.56 75 MET A O 1
ATOM 584 N N . PHE A 1 76 ? -0.437 -6.627 2.625 1.00 95.62 76 PHE A N 1
ATOM 585 C CA . PHE A 1 76 ? -0.511 -5.378 3.376 1.00 95.62 76 PHE A CA 1
ATOM 586 C C . PHE A 1 76 ? -0.972 -5.597 4.824 1.00 95.62 76 PHE A C 1
ATOM 588 O O . PHE A 1 76 ? -0.348 -5.072 5.738 1.00 95.62 76 PHE A O 1
ATOM 595 N N . LEU A 1 77 ? -2.013 -6.403 5.062 1.00 94.75 77 LEU A N 1
ATOM 596 C CA . LEU A 1 77 ? -2.468 -6.696 6.426 1.00 94.75 77 LEU A CA 1
ATOM 597 C C . LEU A 1 77 ? -1.374 -7.362 7.259 1.00 94.75 77 LEU A C 1
ATOM 599 O O . LEU A 1 77 ? -1.114 -6.929 8.382 1.00 94.75 77 LEU A O 1
ATOM 603 N N . MET A 1 78 ? -0.701 -8.371 6.698 1.00 93.69 78 MET A N 1
ATOM 604 C CA . MET A 1 78 ? 0.415 -9.033 7.372 1.00 93.69 78 MET A CA 1
ATOM 605 C C . MET A 1 78 ? 1.521 -8.030 7.715 1.00 93.69 78 MET A C 1
ATOM 607 O O . MET A 1 78 ? 2.079 -8.086 8.807 1.00 93.69 78 MET A O 1
ATOM 611 N N . TYR A 1 79 ? 1.799 -7.090 6.812 1.00 93.19 79 TYR A N 1
ATOM 612 C CA . TYR A 1 79 ? 2.785 -6.037 7.021 1.00 93.19 79 TYR A CA 1
ATOM 613 C C . TYR A 1 79 ? 2.387 -5.042 8.123 1.00 93.19 79 TYR A C 1
ATOM 615 O O . TYR A 1 79 ? 3.192 -4.736 8.999 1.00 93.19 79 TYR A O 1
ATOM 623 N N . ALA A 1 80 ? 1.150 -4.547 8.088 1.00 93.88 80 ALA A N 1
ATOM 624 C CA . ALA A 1 80 ? 0.668 -3.492 8.976 1.00 93.88 80 ALA A CA 1
ATOM 625 C C . ALA A 1 80 ? 0.292 -3.997 10.377 1.00 93.88 80 ALA A C 1
ATOM 627 O O . ALA A 1 80 ? 0.446 -3.268 11.349 1.00 93.88 80 ALA A O 1
ATOM 628 N N . THR A 1 81 ? -0.187 -5.240 10.488 1.00 92.81 81 THR A N 1
ATOM 629 C CA . THR A 1 81 ? -0.807 -5.780 11.719 1.00 92.81 81 THR A CA 1
ATOM 630 C C . THR A 1 81 ? -0.153 -7.075 12.214 1.00 92.81 81 THR A C 1
ATOM 632 O O . THR A 1 81 ? -0.485 -7.594 13.276 1.00 92.81 81 THR A O 1
ATOM 635 N N . GLY A 1 82 ? 0.777 -7.658 11.447 1.00 91.00 82 GLY A N 1
ATOM 636 C CA . GLY A 1 82 ? 1.374 -8.961 11.766 1.00 91.00 82 GLY A CA 1
ATOM 637 C C . GLY A 1 82 ? 0.427 -10.150 11.550 1.00 91.00 82 GLY A C 1
ATOM 638 O O . GLY A 1 82 ? 0.749 -11.276 11.930 1.00 91.00 82 GLY A O 1
ATOM 639 N N . THR A 1 83 ? -0.750 -9.928 10.959 1.00 91.69 83 THR A N 1
ATOM 640 C CA . THR A 1 83 ? -1.745 -10.962 10.659 1.00 91.69 83 THR A CA 1
ATOM 641 C C . THR A 1 83 ? -2.501 -10.652 9.369 1.00 91.69 83 THR A C 1
ATOM 643 O O . THR A 1 83 ? -2.538 -9.527 8.902 1.00 91.69 83 THR A O 1
ATOM 646 N N . GLN A 1 84 ? -3.136 -11.658 8.773 1.00 92.56 84 GLN A N 1
ATOM 647 C CA . GLN A 1 84 ? -3.991 -11.513 7.583 1.00 92.56 84 GLN A CA 1
ATOM 648 C C . GLN A 1 84 ? -5.467 -11.247 7.930 1.00 92.56 84 GLN A C 1
ATOM 650 O O . GLN A 1 84 ? -6.360 -11.409 7.097 1.00 92.56 84 GLN A O 1
ATOM 655 N N . LEU A 1 85 ? -5.741 -10.905 9.187 1.00 93.00 85 LEU A N 1
ATOM 656 C CA . LEU A 1 85 ? -7.080 -10.659 9.702 1.00 93.00 85 LEU A CA 1
ATOM 657 C C . LEU A 1 85 ? -7.281 -9.163 9.930 1.00 93.00 85 LEU A C 1
ATOM 659 O O . LEU A 1 85 ? -6.357 -8.464 10.327 1.00 93.00 85 LEU A O 1
ATOM 663 N N . LEU A 1 86 ? -8.506 -8.689 9.727 1.00 92.75 86 LEU A N 1
ATOM 664 C CA . LEU A 1 86 ? -8.890 -7.333 10.093 1.00 92.75 86 LEU A CA 1
ATOM 665 C C . LEU A 1 86 ? -8.810 -7.141 11.613 1.00 92.75 86 LEU A C 1
ATOM 667 O O . LEU A 1 86 ? -9.181 -8.061 12.360 1.00 92.75 86 LEU A O 1
ATOM 671 N N . PRO A 1 87 ? -8.451 -5.929 12.072 1.00 88.19 87 PRO A N 1
ATOM 672 C CA . PRO A 1 87 ? -8.561 -5.562 13.475 1.00 88.19 87 PRO A CA 1
ATOM 673 C C . PRO A 1 87 ? -9.980 -5.802 14.017 1.00 88.19 87 PRO A C 1
ATOM 675 O O . PRO A 1 87 ? -10.993 -5.537 13.353 1.00 88.19 87 PRO A O 1
ATOM 678 N N . GLN A 1 88 ? -10.072 -6.331 15.238 1.00 84.12 88 GLN A N 1
ATOM 679 C CA . GLN A 1 88 ? -11.357 -6.602 15.892 1.00 84.12 88 GLN A CA 1
ATOM 680 C C . GLN A 1 88 ? -12.029 -5.308 16.379 1.00 84.12 88 GLN A C 1
ATOM 682 O O . GLN A 1 88 ? -11.374 -4.284 16.527 1.00 84.12 88 GLN A O 1
ATOM 687 N N . ASN A 1 89 ? -13.336 -5.372 16.668 1.00 79.81 89 ASN A N 1
ATOM 688 C CA . ASN A 1 89 ? -14.100 -4.305 17.338 1.00 79.81 89 ASN A CA 1
ATOM 689 C C . ASN A 1 89 ? -13.957 -2.914 16.687 1.00 79.81 89 ASN A C 1
ATOM 691 O O . ASN A 1 89 ? -13.668 -1.941 17.372 1.00 79.81 89 ASN A O 1
ATOM 695 N N . ASP A 1 90 ? -14.123 -2.838 15.365 1.00 80.06 90 ASP A N 1
ATOM 696 C CA . ASP A 1 90 ? -13.978 -1.601 14.577 1.00 80.06 90 ASP A CA 1
ATOM 697 C C . ASP A 1 90 ? -12.587 -0.947 14.635 1.00 80.06 90 ASP A C 1
ATOM 699 O O . ASP A 1 90 ? -12.434 0.217 14.261 1.00 80.06 90 ASP A O 1
ATOM 703 N N . GLY A 1 91 ? -11.564 -1.711 15.039 1.00 87.38 91 GLY A N 1
ATOM 704 C CA . GLY A 1 91 ? -10.171 -1.283 14.991 1.00 87.38 91 GLY A CA 1
ATOM 705 C C . GLY A 1 91 ? -9.772 -0.781 13.601 1.00 87.38 91 GLY A C 1
ATOM 706 O O . GLY A 1 91 ? -10.244 -1.293 12.571 1.00 87.38 91 GLY A O 1
ATOM 707 N N . ARG A 1 92 ? -8.926 0.248 13.605 1.00 95.12 92 ARG A N 1
ATOM 708 C CA . ARG A 1 92 ? -8.413 0.944 12.426 1.00 95.12 92 ARG A CA 1
ATOM 709 C C . ARG A 1 92 ? -6.961 0.567 12.179 1.00 95.12 92 ARG A C 1
ATOM 711 O O . ARG A 1 92 ? -6.302 0.060 13.079 1.00 95.12 92 ARG A O 1
ATOM 718 N N . ILE A 1 93 ? -6.526 0.775 10.943 1.00 96.94 93 ILE A N 1
ATOM 719 C CA . ILE A 1 93 ? -5.128 0.668 10.550 1.00 96.94 93 ILE A CA 1
ATOM 720 C C . ILE A 1 93 ? -4.630 2.083 10.288 1.00 96.94 93 ILE A C 1
ATOM 722 O O . ILE A 1 93 ? -5.092 2.720 9.336 1.00 96.94 93 ILE A O 1
ATOM 726 N N . ASP A 1 94 ? -3.723 2.568 11.123 1.00 97.75 94 ASP A N 1
ATOM 727 C CA . ASP A 1 94 ? -3.246 3.947 11.058 1.00 97.75 94 ASP A CA 1
ATOM 728 C C . ASP A 1 94 ? -2.264 4.110 9.893 1.00 97.75 94 ASP A C 1
ATOM 730 O O . ASP A 1 94 ? -1.236 3.446 9.821 1.00 97.75 94 ASP A O 1
ATOM 734 N N . MET A 1 95 ? -2.569 5.009 8.964 1.00 97.81 95 MET A N 1
ATOM 735 C CA . MET A 1 95 ? -1.761 5.320 7.786 1.00 97.81 95 MET A CA 1
ATOM 736 C C . MET A 1 95 ? -1.200 6.733 7.947 1.00 97.81 95 MET A C 1
ATOM 738 O O . MET A 1 95 ? -1.830 7.717 7.542 1.00 97.81 95 MET A O 1
ATOM 742 N N . GLN A 1 96 ? -0.030 6.846 8.576 1.00 97.25 96 GLN A N 1
ATOM 743 C CA . GLN A 1 96 ? 0.559 8.124 8.965 1.00 97.25 96 GLN A CA 1
ATOM 744 C C . GLN A 1 96 ? 1.484 8.679 7.887 1.00 97.25 96 GLN A C 1
ATOM 746 O O . GLN A 1 96 ? 2.570 8.156 7.647 1.00 97.25 96 GLN A O 1
ATOM 751 N N . PHE A 1 97 ? 1.096 9.792 7.265 1.00 95.81 97 PHE A N 1
ATOM 752 C CA . PHE A 1 97 ? 1.982 10.494 6.347 1.00 95.81 97 PHE A CA 1
ATOM 753 C C . PHE A 1 97 ? 3.098 11.220 7.091 1.00 95.81 97 PHE A C 1
ATOM 755 O O . PHE A 1 97 ? 2.874 11.918 8.081 1.00 95.81 97 PHE A O 1
ATOM 762 N N . LEU A 1 98 ? 4.308 11.094 6.556 1.00 91.62 98 LEU A N 1
ATOM 763 C CA . LEU A 1 98 ? 5.499 11.798 7.003 1.00 91.62 98 LEU A CA 1
ATOM 764 C C . LEU A 1 98 ? 6.139 12.481 5.799 1.00 91.62 98 LEU A C 1
ATOM 766 O O . LEU A 1 98 ? 6.205 11.923 4.707 1.00 91.62 98 LEU A O 1
ATOM 770 N N . GLU A 1 99 ? 6.688 13.675 5.996 1.00 87.19 99 GLU A N 1
ATOM 771 C CA . GLU A 1 99 ? 7.493 14.320 4.956 1.00 87.19 99 GLU A CA 1
ATOM 772 C C . GLU A 1 99 ? 8.700 13.436 4.580 1.00 87.19 99 GLU A C 1
ATOM 774 O O . GLU A 1 99 ? 8.930 13.135 3.407 1.00 87.19 99 GLU A O 1
ATOM 779 N N . ARG A 1 100 ? 9.440 12.978 5.597 1.00 81.38 100 ARG A N 1
ATOM 780 C CA . ARG A 1 100 ? 10.569 12.040 5.516 1.00 81.38 100 ARG A CA 1
ATOM 781 C C . ARG A 1 100 ? 10.846 11.434 6.893 1.00 81.38 100 ARG A C 1
ATOM 783 O O . ARG A 1 100 ? 10.458 12.015 7.905 1.00 81.38 100 ARG A O 1
ATOM 790 N N . TYR A 1 101 ? 11.591 10.332 6.944 1.00 79.94 101 TYR A N 1
ATOM 791 C CA . TYR A 1 101 ? 12.172 9.845 8.199 1.00 79.94 101 TYR A CA 1
ATOM 792 C C . TYR A 1 101 ? 13.352 10.724 8.630 1.00 79.94 101 TYR A C 1
ATOM 794 O O . TYR A 1 101 ? 14.117 11.193 7.789 1.00 79.94 101 TYR A O 1
ATOM 802 N N . SER A 1 102 ? 13.523 10.934 9.936 1.00 67.75 102 SER A N 1
ATOM 803 C CA . SER A 1 102 ? 14.577 11.792 10.507 1.00 67.75 102 SER A CA 1
ATOM 804 C C . SER A 1 102 ? 16.002 11.371 10.133 1.00 67.75 102 SER A C 1
ATOM 806 O O . SER A 1 102 ? 16.893 12.208 10.000 1.00 67.75 102 SER A O 1
ATOM 808 N N . GLU A 1 103 ? 16.213 10.074 9.969 1.00 66.12 103 GLU A N 1
ATOM 809 C CA . GLU A 1 103 ? 17.480 9.429 9.640 1.00 66.12 103 GLU A CA 1
ATOM 810 C C . GLU A 1 103 ? 17.696 9.269 8.134 1.00 66.12 103 GLU A C 1
ATOM 812 O O . GLU A 1 103 ? 18.819 9.003 7.705 1.00 66.12 103 GLU A O 1
ATOM 817 N N . TRP A 1 104 ? 16.647 9.445 7.325 1.00 57.75 104 TRP A N 1
ATOM 818 C CA . TRP A 1 104 ? 16.785 9.398 5.879 1.00 57.75 104 TRP A CA 1
ATOM 819 C C . TRP A 1 104 ? 17.348 10.729 5.393 1.00 57.75 104 TRP A C 1
ATOM 821 O O . TRP A 1 104 ? 16.662 11.754 5.342 1.00 57.75 104 TRP A O 1
ATOM 831 N N . ARG A 1 105 ? 18.630 10.703 5.035 1.00 56.47 105 ARG A N 1
ATOM 832 C CA . ARG A 1 105 ? 19.255 11.756 4.245 1.00 56.47 105 ARG A CA 1
ATOM 833 C C . ARG A 1 105 ? 19.296 11.261 2.808 1.00 56.47 105 ARG A C 1
ATOM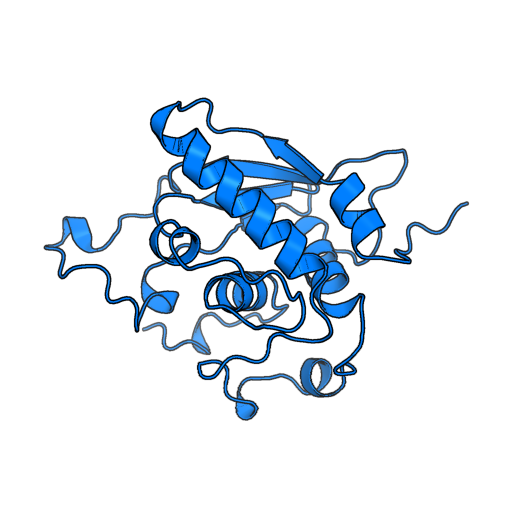 835 O O . ARG A 1 105 ? 19.978 10.267 2.565 1.00 56.47 105 ARG A O 1
ATOM 842 N N . PRO A 1 106 ? 18.597 11.907 1.863 1.00 53.50 106 PRO A N 1
ATOM 843 C CA . PRO A 1 106 ? 18.859 11.619 0.467 1.00 53.50 106 PRO A CA 1
ATOM 844 C C . PRO A 1 106 ? 20.345 11.884 0.225 1.00 53.50 106 PRO A C 1
ATOM 846 O O . PRO A 1 106 ? 20.870 12.911 0.671 1.00 53.50 106 PRO A O 1
ATOM 849 N N . ASP A 1 107 ? 21.017 11.002 -0.516 1.00 50.25 107 ASP A N 1
ATOM 850 C CA . ASP A 1 107 ? 22.407 11.201 -0.962 1.00 50.25 107 ASP A CA 1
ATOM 851 C C . ASP A 1 107 ? 22.614 12.540 -1.701 1.00 50.25 107 ASP A C 1
ATOM 853 O O . ASP A 1 107 ? 23.740 12.977 -1.930 1.00 50.25 107 ASP A O 1
ATOM 857 N N . ALA A 1 108 ? 21.528 13.254 -1.997 1.00 45.41 108 ALA A N 1
ATOM 858 C CA . ALA A 1 108 ? 21.515 14.642 -2.402 1.00 45.41 108 ALA A CA 1
ATOM 859 C C . ALA A 1 108 ? 22.354 15.585 -1.520 1.00 45.41 108 ALA A C 1
ATOM 861 O O . ALA A 1 108 ? 23.001 16.482 -2.065 1.00 45.41 108 ALA A O 1
ATOM 862 N N . GLU A 1 109 ? 22.420 15.372 -0.199 1.00 44.84 109 GLU A N 1
ATOM 863 C CA . GLU A 1 109 ? 23.284 16.166 0.699 1.00 44.84 109 GLU A CA 1
ATOM 864 C C . GLU A 1 109 ? 24.788 15.829 0.552 1.00 44.84 109 GLU A C 1
ATOM 866 O O . GLU A 1 109 ? 25.633 16.557 1.073 1.00 44.84 109 GLU A O 1
ATOM 871 N N . ARG A 1 110 ? 25.145 14.778 -0.206 1.00 45.41 110 ARG A N 1
ATOM 872 C CA . ARG A 1 110 ? 26.520 14.447 -0.637 1.00 45.41 110 ARG A CA 1
ATOM 873 C C . ARG A 1 110 ? 26.856 14.907 -2.068 1.00 45.41 110 ARG A C 1
ATOM 875 O O . ARG A 1 110 ? 27.968 14.645 -2.522 1.00 45.41 110 ARG A O 1
ATOM 882 N N . GLY A 1 111 ? 25.962 15.629 -2.756 1.00 39.25 111 GLY A N 1
ATOM 883 C CA . GLY A 1 111 ? 26.206 16.187 -4.099 1.00 39.25 111 GLY A CA 1
ATOM 884 C 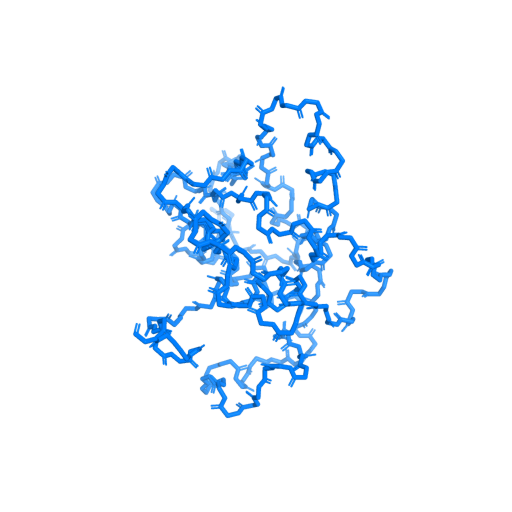C . GLY A 1 111 ? 25.335 15.580 -5.206 1.00 39.25 111 GLY A C 1
ATOM 885 O O . GLY A 1 111 ? 25.860 15.043 -6.176 1.00 39.25 111 GLY A O 1
ATOM 886 N N . ASN A 1 112 ? 24.011 15.674 -5.049 1.00 42.62 112 ASN A N 1
ATOM 887 C CA . ASN A 1 112 ? 22.967 15.047 -5.877 1.00 42.62 112 ASN A CA 1
ATOM 888 C C . ASN A 1 112 ? 23.234 15.011 -7.405 1.00 42.62 112 ASN A C 1
ATOM 890 O O . ASN A 1 112 ? 23.175 16.062 -8.052 1.00 42.62 112 ASN A O 1
ATOM 894 N N . PRO A 1 113 ? 23.371 13.837 -8.045 1.00 46.00 113 PRO A N 1
ATOM 895 C CA . PRO A 1 113 ? 22.789 13.655 -9.366 1.00 46.00 113 PRO A CA 1
ATOM 896 C C . PRO A 1 113 ? 21.269 13.512 -9.181 1.00 46.00 113 PRO A C 1
ATOM 898 O O . PRO A 1 113 ? 20.827 12.868 -8.238 1.00 46.00 113 PRO A O 1
ATOM 901 N N . ALA A 1 114 ? 20.462 14.138 -10.039 1.00 53.41 114 ALA A N 1
ATOM 902 C CA . ALA A 1 114 ? 19.004 13.983 -10.043 1.00 53.41 114 ALA A CA 1
ATOM 903 C C . ALA A 1 114 ? 18.591 12.522 -9.769 1.00 53.41 114 ALA A C 1
ATOM 905 O O . ALA A 1 114 ? 19.205 11.619 -10.341 1.00 53.41 114 ALA A O 1
ATOM 906 N N . ILE A 1 115 ? 17.588 12.299 -8.902 1.00 54.94 115 ILE A N 1
ATOM 907 C CA . ILE A 1 115 ? 17.061 10.957 -8.599 1.00 54.94 115 ILE A CA 1
ATOM 908 C C . ILE A 1 115 ? 16.827 10.257 -9.933 1.00 54.94 115 ILE A C 1
ATOM 910 O O . ILE A 1 115 ? 15.970 10.678 -10.708 1.00 54.94 115 ILE A O 1
ATOM 914 N N . ASN A 1 116 ? 17.636 9.240 -10.231 1.00 59.06 116 ASN A N 1
ATOM 915 C CA . ASN A 1 116 ? 17.480 8.500 -11.467 1.00 59.06 116 ASN A CA 1
ATOM 916 C C . ASN A 1 116 ? 16.176 7.695 -11.337 1.00 59.06 116 ASN A C 1
ATOM 918 O O . ASN A 1 116 ? 16.122 6.805 -10.481 1.00 59.06 116 ASN A O 1
ATOM 922 N N . PRO A 1 117 ? 15.139 7.969 -12.151 1.00 56.91 117 PRO A N 1
ATOM 923 C CA . PRO A 1 117 ? 13.876 7.234 -12.084 1.00 56.91 117 PRO A CA 1
ATOM 924 C C . PRO A 1 117 ? 14.064 5.732 -12.357 1.00 56.91 117 PRO A C 1
ATOM 926 O O . PRO A 1 117 ? 13.238 4.914 -11.954 1.00 56.91 117 PRO A O 1
ATOM 929 N N . ASP A 1 118 ? 15.183 5.333 -12.967 1.00 63.56 118 ASP A N 1
ATOM 930 C CA . ASP A 1 118 ? 15.538 3.932 -13.196 1.00 63.56 118 ASP A CA 1
ATOM 931 C C . ASP A 1 118 ? 16.174 3.230 -11.994 1.00 63.56 118 ASP A C 1
ATOM 933 O O . ASP A 1 118 ? 16.334 2.012 -12.015 1.00 63.56 118 ASP A O 1
ATOM 937 N N . ARG A 1 119 ? 16.513 3.970 -10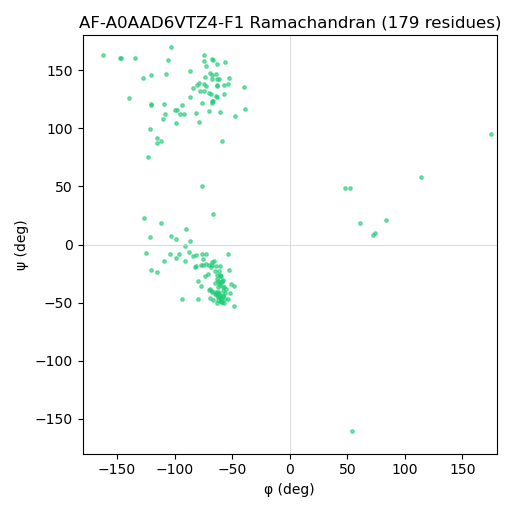.935 1.00 65.94 119 ARG A N 1
ATOM 938 C CA . ARG A 1 119 ? 17.136 3.441 -9.710 1.00 65.94 119 ARG A CA 1
ATOM 939 C C . ARG A 1 119 ? 16.391 3.828 -8.442 1.00 65.94 119 ARG A C 1
ATOM 941 O O . ARG A 1 119 ? 16.960 3.817 -7.358 1.00 65.94 119 ARG A O 1
ATOM 948 N N . TRP A 1 120 ? 15.108 4.157 -8.557 1.00 67.44 120 TRP A N 1
ATOM 949 C CA . TRP A 1 120 ? 14.295 4.517 -7.400 1.00 67.44 120 TRP A CA 1
ATOM 950 C C . TRP A 1 120 ? 14.352 3.500 -6.235 1.00 67.44 120 TRP A C 1
ATOM 952 O O . TRP A 1 120 ? 14.355 3.968 -5.095 1.00 67.44 120 TRP A O 1
ATOM 962 N N . PRO A 1 121 ? 14.479 2.165 -6.439 1.00 67.00 121 PRO A N 1
ATOM 963 C CA . PRO A 1 121 ? 14.552 1.224 -5.315 1.00 67.00 121 PRO A CA 1
ATOM 964 C C . PRO A 1 121 ? 15.741 1.467 -4.375 1.00 67.00 121 PRO A C 1
ATOM 966 O O . PRO A 1 121 ? 15.644 1.170 -3.189 1.00 67.00 121 PRO A O 1
ATOM 969 N N . ASP A 1 122 ? 16.827 2.057 -4.883 1.00 64.19 122 ASP A N 1
ATOM 970 C CA . ASP A 1 122 ? 18.052 2.319 -4.118 1.00 64.19 122 ASP A CA 1
ATOM 971 C C . ASP A 1 122 ? 17.950 3.594 -3.261 1.00 64.19 122 ASP A C 1
ATOM 973 O O . ASP A 1 122 ? 18.733 3.791 -2.332 1.00 64.19 122 ASP A O 1
ATOM 977 N N . TYR A 1 123 ? 16.998 4.480 -3.575 1.00 62.97 123 TYR A N 1
ATOM 978 C CA . TYR A 1 123 ? 16.938 5.836 -3.018 1.00 62.97 123 TYR A CA 1
ATOM 979 C C . TYR A 1 123 ? 15.648 6.133 -2.250 1.00 62.97 123 TYR A C 1
ATOM 981 O O . TYR A 1 123 ? 15.640 7.033 -1.408 1.00 62.97 123 TYR A O 1
ATOM 989 N N . ILE A 1 124 ? 14.560 5.405 -2.506 1.00 71.94 124 ILE A N 1
ATOM 990 C CA . ILE A 1 124 ? 13.274 5.637 -1.843 1.00 71.94 124 ILE A CA 1
ATOM 991 C C . ILE A 1 124 ? 13.221 4.868 -0.520 1.00 71.94 124 ILE A C 1
ATOM 993 O O . ILE A 1 124 ? 13.410 3.656 -0.475 1.00 71.94 124 ILE A O 1
ATOM 997 N N . SER A 1 125 ? 12.914 5.577 0.570 1.00 73.69 125 SER A N 1
ATOM 998 C CA . SER A 1 125 ? 12.587 4.925 1.842 1.00 73.69 125 SER A CA 1
ATOM 999 C C . SER A 1 125 ? 11.266 4.167 1.718 1.00 73.69 125 SER A C 1
ATOM 1001 O O . SER A 1 125 ? 10.268 4.821 1.417 1.00 73.69 125 SER A O 1
ATOM 1003 N N . PRO A 1 126 ? 11.217 2.851 1.992 1.00 82.25 126 PRO A N 1
ATOM 1004 C CA . PRO A 1 126 ? 9.954 2.125 2.030 1.00 82.25 126 PRO A CA 1
ATOM 1005 C C . PRO A 1 126 ? 9.075 2.606 3.198 1.00 82.25 126 PRO A C 1
ATOM 1007 O O . PRO A 1 126 ? 9.603 3.156 4.173 1.00 82.25 126 PRO A O 1
ATOM 1010 N N . PRO A 1 127 ? 7.749 2.374 3.146 1.00 89.88 127 PRO A N 1
ATOM 1011 C CA . PRO A 1 127 ? 6.869 2.540 4.298 1.00 89.88 127 PRO A CA 1
ATOM 1012 C C . PRO A 1 127 ? 7.354 1.692 5.471 1.00 89.88 127 PRO A C 1
ATOM 1014 O O . PRO A 1 127 ? 8.000 0.669 5.249 1.00 89.88 127 PRO A O 1
ATOM 1017 N N . ARG A 1 128 ? 6.990 2.033 6.708 1.00 89.94 128 ARG A N 1
ATOM 1018 C CA . ARG A 1 128 ? 7.357 1.248 7.905 1.00 89.94 128 ARG A CA 1
ATOM 1019 C C . ARG A 1 128 ? 6.131 0.757 8.645 1.00 89.94 128 ARG A C 1
ATOM 1021 O O . ARG A 1 128 ? 5.330 1.571 9.081 1.00 89.94 128 ARG A O 1
ATOM 1028 N N . GLY A 1 129 ? 6.009 -0.559 8.777 1.00 91.25 129 GLY A N 1
ATOM 1029 C CA . GLY A 1 129 ? 4.942 -1.205 9.531 1.00 91.25 129 GLY A CA 1
ATOM 1030 C C . GLY A 1 129 ? 5.230 -1.214 11.030 1.00 91.25 129 GLY A C 1
ATOM 1031 O O . GLY A 1 129 ? 6.342 -1.518 11.463 1.00 91.25 129 GLY A O 1
ATOM 1032 N N . HIS A 1 130 ? 4.198 -0.926 11.812 1.00 91.38 130 HIS A N 1
ATOM 1033 C CA . HIS A 1 130 ? 4.187 -0.912 13.268 1.00 91.38 130 HIS A CA 1
ATOM 1034 C C . HIS A 1 130 ? 3.107 -1.872 13.761 1.00 91.38 130 HIS A C 1
ATOM 1036 O O . HIS A 1 130 ? 2.042 -1.462 14.212 1.00 91.38 130 HIS A O 1
ATOM 1042 N N . THR A 1 131 ? 3.379 -3.175 13.678 1.00 91.56 131 THR A N 1
ATOM 1043 C CA . THR A 1 131 ? 2.373 -4.222 13.937 1.00 91.56 131 THR A CA 1
ATOM 1044 C C . THR A 1 131 ? 1.804 -4.209 15.354 1.00 91.56 131 THR A C 1
ATOM 1046 O O . THR A 1 131 ? 0.721 -4.723 15.582 1.00 91.56 131 THR A O 1
ATOM 1049 N N . CYS A 1 132 ? 2.520 -3.648 16.333 1.00 88.56 132 CYS A N 1
ATOM 1050 C CA . CYS A 1 132 ? 2.016 -3.490 17.701 1.00 88.56 132 CYS A CA 1
ATOM 1051 C C . CYS A 1 132 ? 0.995 -2.353 17.861 1.00 88.56 132 CYS A C 1
ATOM 1053 O O . CYS A 1 132 ? 0.347 -2.278 18.904 1.00 88.56 132 CYS A O 1
ATOM 1055 N N . PHE A 1 133 ? 0.864 -1.493 16.852 1.00 91.19 133 PHE A N 1
ATOM 1056 C CA . PHE A 1 133 ? -0.062 -0.364 16.813 1.00 91.19 133 PHE A CA 1
ATOM 1057 C C . PHE A 1 133 ? -1.035 -0.450 15.633 1.00 91.19 133 PHE A C 1
ATOM 1059 O O . PHE A 1 133 ? -1.771 0.501 15.410 1.00 91.19 133 PHE A O 1
ATOM 1066 N N . ASP A 1 134 ? -1.028 -1.558 14.880 1.00 93.56 134 ASP A N 1
ATOM 1067 C CA . ASP A 1 134 ? -1.778 -1.700 13.629 1.00 93.56 134 ASP A CA 1
ATOM 1068 C C . ASP A 1 134 ? -1.561 -0.490 12.696 1.00 93.56 134 ASP A C 1
ATOM 1070 O O . ASP A 1 134 ? -2.510 0.110 12.210 1.00 93.56 134 ASP A O 1
ATOM 1074 N N . GLY A 1 135 ? -0.307 -0.082 12.475 1.00 93.94 135 GLY A N 1
ATOM 1075 C CA . GLY A 1 135 ? 0.000 1.180 11.792 1.00 93.94 135 GLY A CA 1
ATOM 1076 C C . GLY A 1 135 ? 1.084 1.079 10.727 1.00 93.94 135 GLY A C 1
ATOM 1077 O O . GLY A 1 135 ? 1.895 0.151 10.720 1.00 93.94 135 GLY A O 1
ATOM 1078 N N . VAL A 1 136 ? 1.121 2.059 9.827 1.00 95.88 136 VAL A N 1
ATOM 1079 C CA . VAL A 1 136 ? 2.145 2.222 8.797 1.00 95.88 136 VAL A CA 1
ATOM 1080 C C . VAL A 1 136 ? 2.520 3.693 8.640 1.00 95.88 136 VAL A C 1
ATOM 1082 O O . VAL A 1 136 ? 1.674 4.535 8.342 1.00 95.88 136 VAL A O 1
ATOM 1085 N N . ASP A 1 137 ? 3.814 3.985 8.740 1.00 94.88 137 ASP A N 1
ATOM 1086 C CA . ASP A 1 137 ? 4.366 5.289 8.376 1.00 94.88 137 ASP A CA 1
ATOM 1087 C C . ASP A 1 137 ? 4.639 5.363 6.870 1.00 94.88 137 ASP A C 1
ATOM 1089 O O . ASP A 1 137 ? 5.265 4.463 6.299 1.00 94.88 137 ASP A O 1
ATOM 1093 N N . LEU A 1 138 ? 4.244 6.468 6.238 1.00 93.56 138 LEU A N 1
ATOM 1094 C CA . LEU A 1 138 ? 4.279 6.687 4.793 1.00 93.56 138 LEU A CA 1
ATOM 1095 C C . LEU A 1 138 ? 5.137 7.921 4.450 1.00 93.56 138 LEU A C 1
ATOM 1097 O O . LEU A 1 138 ? 4.647 9.051 4.543 1.00 93.56 138 LEU A O 1
ATOM 1101 N N . PRO A 1 139 ? 6.408 7.752 4.039 1.00 89.50 139 PRO A N 1
ATOM 1102 C CA . PRO A 1 139 ? 7.263 8.873 3.657 1.00 89.50 139 PRO A CA 1
ATOM 1103 C C . PRO A 1 139 ? 6.865 9.428 2.278 1.00 89.50 139 PRO A C 1
ATOM 1105 O O . PRO A 1 139 ? 6.721 8.667 1.320 1.00 89.50 139 PRO A O 1
ATOM 1108 N N . LEU A 1 140 ? 6.724 10.753 2.154 1.00 86.88 140 LEU A N 1
ATOM 1109 C CA . LEU A 1 140 ? 6.251 11.401 0.922 1.00 86.88 140 LEU A CA 1
ATOM 1110 C C . LEU A 1 140 ? 7.374 11.860 -0.017 1.00 86.88 140 LEU A C 1
ATOM 1112 O O . LEU A 1 140 ? 7.307 11.553 -1.204 1.00 86.88 140 LEU A O 1
ATOM 1116 N N . ILE A 1 141 ? 8.424 12.537 0.475 1.00 76.88 141 ILE A N 1
ATOM 1117 C CA . ILE A 1 141 ? 9.446 13.176 -0.390 1.00 76.88 141 ILE A CA 1
ATOM 1118 C C . ILE A 1 141 ? 10.130 12.185 -1.344 1.00 76.88 141 ILE A C 1
ATOM 1120 O O . ILE A 1 141 ? 10.443 12.537 -2.479 1.00 76.88 141 ILE A O 1
ATOM 1124 N N . GLY A 1 142 ? 10.370 10.950 -0.897 1.00 70.94 142 GLY A N 1
ATOM 1125 C CA . GLY A 1 142 ? 11.003 9.926 -1.730 1.00 70.94 142 GLY A CA 1
ATOM 1126 C C . GLY A 1 142 ? 10.079 9.366 -2.813 1.00 70.94 142 GLY A C 1
ATOM 1127 O O . GLY A 1 142 ? 10.557 8.941 -3.854 1.00 70.94 142 GLY A O 1
ATOM 1128 N N . VAL A 1 143 ? 8.764 9.381 -2.591 1.00 82.38 143 VAL A N 1
ATOM 1129 C CA . VAL A 1 143 ? 7.780 8.676 -3.429 1.00 82.38 143 VAL A CA 1
ATOM 1130 C C . VAL A 1 143 ? 7.123 9.615 -4.444 1.00 82.38 143 VAL A C 1
ATOM 1132 O O . VAL A 1 143 ? 6.485 9.143 -5.380 1.00 82.38 143 VAL A O 1
ATOM 1135 N N . THR A 1 144 ? 7.302 10.936 -4.323 1.00 81.69 144 THR A N 1
ATOM 1136 C CA . THR A 1 144 ? 6.657 11.937 -5.192 1.00 81.69 144 THR A CA 1
ATOM 1137 C C . THR A 1 144 ? 6.854 11.657 -6.682 1.00 81.69 144 THR A C 1
ATOM 1139 O O . THR A 1 144 ? 5.891 11.722 -7.436 1.00 81.69 144 THR A O 1
ATOM 1142 N N . THR A 1 145 ? 8.052 11.249 -7.108 1.00 81.56 145 THR A N 1
ATOM 1143 C CA . THR A 1 145 ? 8.332 10.909 -8.516 1.00 81.56 145 THR A CA 1
ATOM 1144 C C . THR A 1 145 ? 7.519 9.713 -9.020 1.00 81.56 145 THR A C 1
ATOM 1146 O O . THR A 1 145 ? 7.191 9.648 -10.202 1.00 81.56 145 THR A O 1
ATOM 1149 N N . LEU A 1 146 ? 7.164 8.774 -8.137 1.00 87.38 146 LEU A N 1
ATOM 1150 C CA . LEU A 1 146 ? 6.262 7.663 -8.453 1.00 87.38 146 LEU A CA 1
ATOM 1151 C C . LEU A 1 146 ? 4.802 8.129 -8.489 1.00 87.38 146 LEU A C 1
ATOM 1153 O O . LEU A 1 146 ? 4.030 7.657 -9.316 1.00 87.38 146 LEU A O 1
ATOM 1157 N N . LEU A 1 147 ? 4.427 9.065 -7.611 1.00 88.88 147 LEU A N 1
ATOM 1158 C CA . LEU A 1 147 ? 3.074 9.635 -7.542 1.00 88.88 147 LEU A CA 1
ATOM 1159 C C . LEU A 1 147 ? 2.745 10.559 -8.720 1.00 88.88 147 LEU A C 1
ATOM 1161 O O . LEU A 1 147 ? 1.575 10.731 -9.051 1.00 88.88 147 LEU A O 1
ATOM 1165 N N . GLU A 1 148 ? 3.761 11.159 -9.339 1.00 87.19 148 GLU A N 1
ATOM 1166 C CA . GLU A 1 148 ? 3.631 11.981 -10.547 1.00 87.19 148 GLU A CA 1
ATOM 1167 C C . GLU A 1 148 ? 3.342 11.146 -11.805 1.00 87.19 148 GLU A C 1
ATOM 1169 O O . GLU A 1 148 ? 2.892 11.691 -12.817 1.00 87.19 148 GLU A O 1
ATOM 1174 N N . GLN A 1 149 ? 3.571 9.828 -11.763 1.00 87.81 149 GLN A N 1
ATOM 1175 C CA . GLN A 1 149 ? 3.199 8.939 -12.860 1.00 87.81 149 GLN A CA 1
ATOM 1176 C C . GLN A 1 149 ? 1.665 8.844 -12.982 1.00 87.81 149 GLN A C 1
ATOM 1178 O O . GLN A 1 149 ? 0.958 8.857 -11.971 1.00 87.81 149 GLN A O 1
ATOM 1183 N N . PRO A 1 150 ? 1.112 8.709 -14.203 1.00 88.12 150 PRO A N 1
ATOM 1184 C CA . PRO A 1 150 ? -0.324 8.530 -14.383 1.00 88.12 150 PRO A CA 1
ATOM 1185 C C . PRO A 1 150 ? -0.841 7.309 -13.614 1.00 88.12 150 PRO A C 1
ATOM 1187 O O . PRO A 1 150 ? -0.312 6.210 -13.773 1.00 88.12 150 PRO A O 1
ATOM 1190 N N . ILE A 1 151 ? -1.901 7.494 -12.825 1.00 88.88 151 ILE A N 1
ATOM 1191 C CA . ILE A 1 151 ? -2.611 6.397 -12.158 1.00 88.88 151 ILE A CA 1
ATOM 1192 C C . ILE A 1 151 ? -3.563 5.775 -13.189 1.00 88.88 151 ILE A C 1
ATOM 1194 O O . ILE A 1 151 ? -4.492 6.462 -13.618 1.00 88.88 151 ILE A O 1
ATOM 1198 N N . PRO A 1 152 ? -3.356 4.519 -13.621 1.00 88.50 152 PRO A N 1
ATOM 1199 C CA . PRO A 1 152 ? -4.249 3.876 -14.577 1.00 88.50 152 PRO A CA 1
ATOM 1200 C C . PRO A 1 152 ? -5.625 3.623 -13.955 1.00 88.50 152 PRO A C 1
ATOM 1202 O O . PRO A 1 152 ? -5.701 3.204 -12.801 1.00 88.50 152 PRO A O 1
ATOM 1205 N N . ASP A 1 153 ? -6.689 3.781 -14.746 1.00 83.50 153 ASP A N 1
ATOM 1206 C CA . ASP A 1 153 ? -8.060 3.441 -14.329 1.00 83.50 153 ASP A CA 1
ATOM 1207 C C . ASP A 1 153 ? -8.272 1.922 -14.161 1.00 83.50 153 ASP A C 1
ATOM 1209 O O . ASP A 1 153 ? -9.224 1.489 -13.518 1.00 83.50 153 ASP A O 1
ATOM 1213 N N . ASP A 1 154 ? -7.395 1.106 -14.757 1.00 84.31 154 ASP A N 1
ATOM 1214 C CA . ASP A 1 154 ? -7.427 -0.353 -14.669 1.00 84.31 154 ASP A CA 1
ATOM 1215 C C . ASP A 1 154 ? -6.538 -0.864 -13.521 1.00 84.31 154 ASP A C 1
ATOM 1217 O O . ASP A 1 154 ? -5.313 -0.677 -13.516 1.00 84.31 154 ASP A O 1
ATOM 1221 N N . ASP A 1 155 ? -7.150 -1.570 -12.568 1.00 79.00 155 ASP A N 1
ATOM 1222 C CA . ASP A 1 155 ? -6.488 -2.203 -11.421 1.00 79.00 155 ASP A CA 1
ATOM 1223 C C . ASP A 1 155 ? -5.532 -3.346 -11.823 1.00 79.00 155 ASP A C 1
ATOM 1225 O O . ASP A 1 155 ? -4.707 -3.784 -11.018 1.00 79.00 155 ASP A O 1
ATOM 1229 N N . THR A 1 156 ? -5.596 -3.842 -13.066 1.00 76.56 156 THR A N 1
ATOM 1230 C CA . THR A 1 156 ? -4.715 -4.921 -13.549 1.00 76.56 156 THR A CA 1
ATOM 1231 C C . THR A 1 156 ? -3.343 -4.441 -14.017 1.00 76.56 156 THR A C 1
ATOM 1233 O O . THR A 1 156 ? -2.400 -5.238 -14.061 1.00 76.56 156 THR A O 1
ATOM 1236 N N . ALA A 1 157 ? -3.191 -3.149 -14.32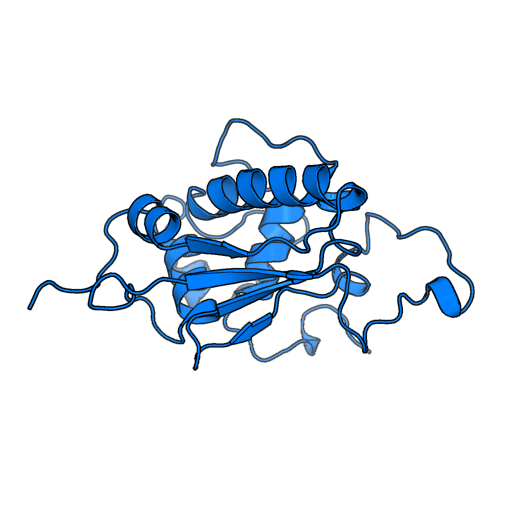8 1.00 83.44 157 ALA A N 1
ATOM 1237 C CA . ALA A 1 157 ? -1.884 -2.596 -14.665 1.00 83.44 157 ALA A CA 1
ATOM 1238 C C . ALA A 1 157 ? -0.920 -2.704 -13.463 1.00 83.44 157 ALA A C 1
ATOM 1240 O O . ALA A 1 157 ? -1.330 -2.803 -12.308 1.00 83.44 157 ALA A O 1
ATOM 1241 N N . SER A 1 158 ? 0.382 -2.722 -13.719 1.00 86.69 158 SER A N 1
ATOM 1242 C CA . SER A 1 158 ? 1.398 -2.670 -12.663 1.00 86.69 158 SER A CA 1
ATOM 1243 C C . SER A 1 158 ? 2.261 -1.441 -12.893 1.00 86.69 158 SER A C 1
ATOM 1245 O O . SER A 1 158 ? 2.852 -1.309 -13.964 1.00 86.69 158 SER A O 1
ATOM 1247 N N . THR A 1 159 ? 2.301 -0.540 -11.918 1.00 91.06 159 THR A N 1
ATOM 1248 C CA . THR A 1 159 ? 3.094 0.699 -11.963 1.00 91.06 159 THR A CA 1
ATOM 1249 C C . THR A 1 159 ? 4.360 0.576 -11.113 1.00 91.06 159 THR A C 1
ATOM 1251 O O . THR A 1 159 ? 4.500 -0.366 -10.326 1.00 91.06 159 THR A O 1
ATOM 1254 N N . ASP A 1 160 ? 5.276 1.544 -11.221 1.00 89.94 160 ASP A N 1
ATOM 1255 C CA . ASP A 1 160 ? 6.416 1.614 -10.300 1.00 89.94 160 ASP A CA 1
ATOM 1256 C C . ASP A 1 160 ? 5.945 1.807 -8.848 1.00 89.94 160 ASP A C 1
ATOM 1258 O O . ASP A 1 160 ? 6.538 1.238 -7.932 1.00 89.94 160 ASP A O 1
ATOM 1262 N N . PHE A 1 161 ? 4.844 2.540 -8.628 1.00 91.62 161 PHE A N 1
ATOM 1263 C CA . PHE A 1 161 ? 4.232 2.664 -7.303 1.00 91.62 161 PHE A CA 1
ATOM 1264 C C . PHE A 1 161 ? 3.737 1.311 -6.772 1.00 91.62 161 PHE A C 1
ATOM 1266 O O . PHE A 1 161 ? 3.969 0.997 -5.606 1.00 91.62 161 PHE A O 1
ATOM 1273 N N . ASP A 1 162 ? 3.108 0.475 -7.605 1.00 92.69 162 ASP A N 1
ATOM 1274 C CA . ASP A 1 162 ? 2.688 -0.863 -7.171 1.00 92.69 162 ASP A CA 1
ATOM 1275 C C . ASP A 1 162 ? 3.888 -1.733 -6.799 1.00 92.69 162 ASP A C 1
ATOM 1277 O O . ASP A 1 162 ? 3.851 -2.445 -5.797 1.00 92.69 162 ASP A O 1
ATOM 1281 N N . LEU A 1 163 ? 4.957 -1.676 -7.600 1.00 90.31 163 LEU A N 1
ATOM 1282 C CA . LEU A 1 163 ? 6.186 -2.406 -7.313 1.00 90.31 163 LEU A CA 1
ATOM 1283 C C . LEU A 1 163 ? 6.814 -1.931 -5.995 1.00 90.31 163 LEU A C 1
ATOM 1285 O O . LEU A 1 163 ? 7.255 -2.761 -5.204 1.00 90.31 163 LEU A O 1
ATOM 1289 N N . TYR A 1 164 ? 6.810 -0.624 -5.735 1.00 89.88 164 TYR A N 1
ATOM 1290 C CA . TYR A 1 164 ? 7.262 -0.036 -4.473 1.00 89.88 164 TYR A CA 1
ATOM 1291 C C . TYR A 1 164 ? 6.496 -0.592 -3.267 1.00 89.88 164 TYR A C 1
ATOM 1293 O O . TYR A 1 164 ? 7.122 -1.078 -2.322 1.00 89.88 164 TYR A O 1
ATOM 1301 N N . GLN A 1 165 ? 5.161 -0.606 -3.320 1.00 92.50 165 GLN A N 1
ATOM 1302 C CA . GLN A 1 165 ? 4.342 -1.177 -2.243 1.00 92.50 165 GLN A CA 1
ATOM 1303 C C . GLN A 1 165 ? 4.563 -2.683 -2.093 1.00 92.50 165 GLN A C 1
ATOM 1305 O O . GLN A 1 165 ? 4.702 -3.192 -0.982 1.00 92.50 165 GLN A O 1
ATOM 1310 N N . TYR A 1 166 ? 4.638 -3.401 -3.212 1.00 90.62 166 TYR A N 1
ATOM 1311 C CA . TYR A 1 166 ? 4.863 -4.841 -3.212 1.00 90.62 166 TYR A CA 1
ATOM 1312 C C . TYR A 1 166 ? 6.180 -5.214 -2.539 1.00 90.62 166 TYR A C 1
ATOM 1314 O O . TYR A 1 166 ? 6.184 -6.079 -1.668 1.00 90.62 166 TYR A O 1
ATOM 1322 N N . ILE A 1 167 ? 7.280 -4.548 -2.905 1.00 86.38 167 ILE A N 1
ATOM 1323 C CA . ILE A 1 167 ? 8.596 -4.780 -2.299 1.00 86.38 167 ILE A CA 1
ATOM 1324 C C . ILE A 1 167 ? 8.553 -4.468 -0.801 1.00 86.38 167 ILE A C 1
ATOM 1326 O O . ILE A 1 167 ? 9.079 -5.249 -0.011 1.00 86.38 167 ILE A O 1
ATOM 1330 N N . ALA A 1 168 ? 7.896 -3.376 -0.403 1.00 87.00 168 ALA A N 1
ATOM 1331 C CA . ALA A 1 168 ? 7.774 -3.000 1.001 1.00 87.00 168 ALA A CA 1
ATOM 1332 C C . ALA A 1 168 ? 7.011 -4.033 1.843 1.00 87.00 168 ALA A C 1
ATOM 1334 O O . ALA A 1 168 ? 7.415 -4.331 2.963 1.00 87.00 168 ALA A O 1
ATOM 1335 N N . TYR A 1 169 ? 5.918 -4.585 1.314 1.00 89.19 169 TYR A N 1
ATOM 1336 C CA . TYR A 1 169 ? 5.046 -5.513 2.050 1.00 89.19 169 TYR A CA 1
ATOM 1337 C C . TYR A 1 169 ? 5.433 -6.973 1.879 1.00 89.19 169 TYR A C 1
ATOM 1339 O O . TYR A 1 169 ? 4.792 -7.870 2.435 1.00 89.19 169 TYR A O 1
ATOM 1347 N N . ARG A 1 170 ? 6.471 -7.226 1.087 1.00 81.69 170 ARG A N 1
ATOM 1348 C CA . ARG A 1 170 ? 6.974 -8.561 0.853 1.00 81.69 170 ARG A CA 1
ATOM 1349 C C . ARG A 1 170 ? 7.505 -9.136 2.169 1.00 81.69 170 ARG A C 1
ATOM 1351 O O . ARG A 1 170 ? 8.366 -8.524 2.800 1.00 81.69 170 ARG A O 1
ATOM 1358 N N . PRO A 1 171 ? 7.069 -10.340 2.576 1.00 62.09 171 PRO A N 1
ATOM 1359 C CA . PRO A 1 171 ? 7.578 -11.016 3.766 1.00 62.09 171 PRO A CA 1
ATOM 1360 C C . PRO A 1 171 ? 8.964 -11.634 3.503 1.00 62.09 171 PRO A C 1
ATOM 1362 O O . PRO A 1 171 ? 9.196 -12.813 3.764 1.00 62.09 171 PRO A O 1
ATOM 1365 N N . THR A 1 172 ? 9.899 -10.854 2.959 1.00 58.47 172 THR A N 1
ATOM 1366 C CA . THR A 1 172 ? 11.295 -11.252 2.781 1.00 58.47 172 THR A CA 1
ATOM 1367 C C . THR A 1 172 ? 12.185 -10.466 3.725 1.00 58.47 172 THR A C 1
ATOM 1369 O O . THR A 1 172 ? 12.503 -9.300 3.509 1.00 58.47 172 THR A O 1
ATOM 1372 N N . THR A 1 173 ? 12.684 -11.154 4.747 1.00 45.78 173 THR A N 1
ATOM 1373 C CA . THR A 1 173 ? 13.973 -10.833 5.358 1.00 45.78 173 THR A CA 1
ATOM 1374 C C . THR A 1 173 ? 15.057 -10.932 4.281 1.00 45.78 173 THR A C 1
ATOM 1376 O O . THR A 1 173 ? 15.578 -12.028 4.104 1.00 45.78 173 THR A O 1
ATOM 1379 N N . ARG A 1 174 ? 15.359 -9.857 3.535 1.00 45.47 174 ARG A N 1
ATOM 1380 C CA . ARG A 1 174 ? 16.653 -9.594 2.854 1.00 45.47 174 ARG A CA 1
ATOM 1381 C C . ARG A 1 174 ? 16.579 -8.323 1.996 1.00 45.47 174 ARG A C 1
ATOM 1383 O O . ARG A 1 174 ? 16.298 -8.367 0.806 1.00 45.47 174 ARG A O 1
ATOM 1390 N N . TYR A 1 175 ? 17.009 -7.205 2.577 1.00 42.81 175 TYR A N 1
ATOM 1391 C CA . TYR A 1 175 ? 17.499 -6.039 1.821 1.00 42.81 175 TYR A CA 1
ATOM 1392 C C . TYR A 1 175 ? 18.611 -6.422 0.807 1.00 42.81 175 TYR A C 1
ATOM 1394 O O . TYR A 1 175 ? 18.818 -5.738 -0.189 1.00 42.81 175 TYR A O 1
ATOM 1402 N N . ALA A 1 176 ? 19.293 -7.554 1.030 1.00 41.34 176 ALA A N 1
ATOM 1403 C CA . ALA A 1 176 ? 20.352 -8.090 0.173 1.00 41.34 176 ALA A CA 1
ATOM 1404 C C . ALA A 1 176 ? 19.887 -8.572 -1.221 1.00 41.34 176 ALA A C 1
ATOM 1406 O O . ALA A 1 176 ? 20.725 -8.778 -2.093 1.00 41.34 176 ALA A O 1
ATOM 1407 N N . GLU A 1 177 ? 18.583 -8.761 -1.458 1.00 42.94 177 GLU A N 1
ATOM 1408 C CA . GLU A 1 177 ? 18.060 -9.254 -2.749 1.00 42.94 177 GLU A CA 1
ATOM 1409 C C . GLU A 1 177 ? 17.864 -8.146 -3.799 1.00 42.94 177 GLU A C 1
ATOM 1411 O O . GLU A 1 177 ? 17.677 -8.446 -4.976 1.00 42.94 177 GLU A O 1
ATOM 1416 N N . PHE A 1 178 ? 17.977 -6.874 -3.400 1.00 48.50 178 PHE A N 1
ATOM 1417 C CA . PHE A 1 178 ? 17.780 -5.707 -4.271 1.00 48.50 178 PHE A CA 1
ATOM 1418 C C . PHE A 1 178 ? 19.069 -4.912 -4.542 1.00 48.50 178 PHE A C 1
ATOM 1420 O O . PHE A 1 178 ? 19.004 -3.772 -4.975 1.00 48.50 178 PHE A O 1
ATOM 1427 N N . GLY A 1 179 ? 20.249 -5.509 -4.327 1.00 41.03 179 GLY A N 1
ATOM 1428 C CA . GLY A 1 179 ? 21.529 -4.877 -4.684 1.00 41.03 179 GLY A CA 1
ATOM 1429 C C . GLY A 1 179 ? 22.099 -3.898 -3.651 1.00 41.03 179 GLY A C 1
ATOM 1430 O O . GLY A 1 179 ? 22.954 -3.086 -3.998 1.00 41.03 179 GLY A O 1
ATOM 1431 N N . GLY A 1 180 ? 21.681 -3.990 -2.385 1.00 33.44 180 GLY A N 1
ATOM 1432 C CA . GLY A 1 180 ? 22.293 -3.234 -1.291 1.00 33.44 180 GLY A CA 1
ATOM 1433 C C . GLY A 1 180 ? 23.725 -3.693 -0.994 1.00 33.44 180 GLY A C 1
ATOM 1434 O O . GLY A 1 180 ? 23.950 -4.867 -0.693 1.00 33.44 180 GLY A O 1
ATOM 1435 N N . ILE A 1 181 ? 24.663 -2.748 -1.097 1.00 35.34 181 ILE A N 1
ATOM 1436 C CA . ILE A 1 181 ? 26.060 -2.815 -0.628 1.00 35.34 181 ILE A CA 1
ATOM 1437 C C . ILE A 1 181 ? 26.087 -2.830 0.904 1.00 35.34 181 ILE A C 1
ATOM 1439 O O . ILE A 1 181 ? 25.295 -2.067 1.503 1.00 35.34 181 ILE A O 1
#

Secondary structure (DSSP, 8-state):
----B-SSHHHHHTTEEEE----GGGHHHHHHHHHHHHHHHHS-SS---TTS-GGGS-HHHHTS-TT-SSHHHHHHHHHHHSSSBPPSTT--EEEEEES--TT---GGGGT-----GGGHHHHSPPPEEETTTTEEEEE-TTTHHHHTS---S-TT---HHHHHHHHHH-----GGGGT--

Sequence (181 aa):
MASGRIKSPADVIERLDWISTGKSELEGAESLYRKAFVRYLNGRGIVRHARLPLDSLTDSEKNIAADDPLARALMFLMYATGTQLLPQNDGRIDMQFLERYSEWRPDAERGNPAINPDRWPDYISPPRGHTCFDGVDLPLIGVTTLLEQPIPDDDTASTDFDLYQYIAYRPTTRYAEFGGI

Organism: NCBI:txid153505